Protein 1A5Z (pdb70)

Sequence (312 aa):
MKIGIVGLGRVGSSTAFALLMKGFAREMVLIDVDKKRAEGDALDLIHGTPFTRRANIYAGDYADLKGSDVVIVAAGVPQKPGETRLQLLGRNARVMKEIARNVSKYAPDSIVIVVTNPVDVLTYFFLKESGMDPRKVFGSGTVLDTARLRTLIAQHCGFSPRSVHVYVIGEHGDSEVPVWSGAMIGGIPLQNMCQVCQKCDSKILENFAEKTKRAAYEIIERKGATHYAIALAVADIVESIFFDEKRVLTLSVYLEDYLGVKDLCISVPVTLGKHGVERILELNLNEEELEAFRKSASILKNAINEITAEEN

CATH classification: 3.40.50.720 (+1 more: 3.90.110.10)

B-factor: mean 50.66, std 16.02, range [20.21, 98.69]

Secondary structure (DSSP, 8-state):
-EEEEE--SHHHHHHHHHHHHHT--SEEEEE-SSHHHHHHHHHHHHHHGGGS---EEEE--GGGGTT-SEEEE----PPPSS--HHHHHHHHHHHHHHHHHHHHHH-TT-EEEE-SSSHHHHHHHHHHHHT--TTTEEE-TTHHHHHHHHHHHHHHHT--GGGEE--EEB-SSTT-EE-GGG-EETTEEHHHHHTTSSS--HHHHHHHHHHHHHHHHHHHHHHS---HHHHHHHHHHHHHHHTT--EEEEEEEEESSBTTB-SEEEEEEEEEETTEEEEEPPP---HHHHHHHHHHHHHHHHHHHHHHTS--

Organism: Thermotoga maritima (strain ATCC 43589 / DSM 3109 / JCM 10099 / NBRC 100826 / MSB8) (NCBI:txid243274)

InterPro domains:
  IPR001236 Lactate/malate dehydrogenase, N-terminal [PF00056] (1-139)
  IPR001557 L-lactate/malate dehydrogenase [PIRSF000102] (1-313)
  IPR001557 L-lactate/malate dehydrogenase [PR00086] (2-26)
  IPR001557 L-lactate/malate dehydrogenase [PR00086] (27-51)
  IPR001557 L-lactate/malate dehydrogenase [PR00086] (113-133)
  IPR001557 L-lactate/malate dehydrogenase [PR00086] (137-155)
  IPR001557 L-lactate/malate dehydrogenase [PR00086] (167-180)
  IPR011304 L-lactate dehydrogenase [MF_00488] (1-308)
  IPR011304 L-lactate dehydrogenase [TIGR01771] (5-302)
  IPR015955 Lactate dehydrogenase/glycoside hydrolase, family 4, C-terminal [G3DSA:3.90.110.10] (142-307)
  IPR015955 Lactate dehydrogenase/glycoside hydrolase, family 4, C-terminal [SSF56327] (140-307)
  IPR018177 L-lactate dehydrogenase, active site [PS00064] (169-175)
  IPR022383 Lactate/malate dehydrogenase, C-terminal [PF02866] (142-310)
  IPR036291 NAD(P)-binding domain superfamily [SSF51735] (2-141)

Foldseek 3Di:
DEEEEAACDLASLLLVLLLQQVPLAQEYEYEYPPQVVSAVSQVVSVVVCVPTPHYHTGYDYLLVCAPHQEYEYQHADDADVVRDPLVRVLRRLVVLLVVQCSCLPRPVQYQYEYEYPQFFQSQLSNCVSNVHDLQRGFYQACQLLQLQLLVVVQVQQVHDSVQWDWDWWFGLAPLIRIQQVCIDGNSHRCPVSQVVGDSHDDVVSVVSNVCSRCVQVVVCVPPNGDHNSVSVSVSVLVVCLSVFPFDWGQIFTQDCAALRQHGTTITATFTQGVSGTDGGDRDDGDVVRSVSRNVRSVVSVVSSVSSVVVVD

Structure (mmCIF, N/CA/C/O backbone):
data_1A5Z
#
_entry.id   1A5Z
#
_cell.length_a   105.480
_cell.length_b   105.480
_cell.length_c   187.700
_cell.angle_alpha   90.00
_cell.angle_beta   90.00
_cell.angle_gamma   90.00
#
_symmetry.space_group_name_H-M   'I 41 2 2'
#
loop_
_entity.id
_entity.type
_entity.pdbx_description
1 polymer 'L-LACTATE DEHYDROGENASE'
2 non-polymer 1,6-di-O-phosphono-beta-D-fructofuranose
3 non-polymer 'CADMIUM ION'
4 non-polymer 'OXAMIC ACID'
5 non-polymer NICOTINAMIDE-ADENINE-DINUCLEOTIDE
6 water water
#
loop_
_atom_site.group_PDB
_atom_site.id
_atom_site.type_symbol
_atom_site.label_atom_id
_atom_site.label_alt_id
_atom_site.label_comp_id
_atom_site.label_asym_id
_atom_site.label_entity_id
_atom_site.label_seq_id
_atom_site.pdbx_PDB_ins_code
_atom_site.Cartn_x
_atom_site.Cartn_y
_atom_site.Cartn_z
_atom_site.occupancy
_atom_site.B_iso_or_equiv
_atom_site.auth_seq_id
_atom_site.auth_comp_id
_atom_site.auth_asym_id
_atom_site.auth_atom_id
_atom_site.pdbx_PDB_model_num
ATOM 1 N N . MET A 1 1 ? 111.918 36.419 46.656 1.00 42.79 22 MET A N 1
ATOM 2 C CA . MET A 1 1 ? 112.023 35.084 47.316 1.00 44.37 22 MET A CA 1
ATOM 3 C C . MET A 1 1 ? 111.036 34.091 46.760 1.00 40.90 22 MET A C 1
ATOM 4 O O . MET A 1 1 ? 110.180 34.436 45.960 1.00 39.08 22 MET A O 1
ATOM 9 N N . LYS A 1 2 ? 111.187 32.839 47.149 1.00 40.93 23 LYS A N 1
ATOM 10 C CA . LYS A 1 2 ? 110.288 31.792 46.695 1.00 40.14 23 LYS A CA 1
ATOM 11 C C . LYS A 1 2 ? 109.315 31.463 47.847 1.00 41.78 23 LYS A C 1
ATOM 12 O O . LYS A 1 2 ? 109.735 31.242 48.978 1.00 42.05 23 LYS A O 1
ATOM 18 N N . ILE A 1 3 ? 108.021 31.439 47.562 1.00 37.46 24 ILE A N 1
ATOM 19 C CA . ILE A 1 3 ? 107.024 31.192 48.574 1.00 35.81 24 ILE A CA 1
ATOM 20 C C . ILE A 1 3 ? 106.130 30.028 48.183 1.00 38.85 24 ILE A C 1
ATOM 21 O O . ILE A 1 3 ? 105.707 29.922 47.050 1.00 43.29 24 ILE A O 1
ATOM 26 N N . GLY A 1 4 ? 105.884 29.116 49.101 1.00 38.52 25 GLY A N 1
ATOM 27 C CA . GLY A 1 4 ? 104.952 28.042 48.813 1.00 34.79 25 GLY A CA 1
ATOM 28 C C . GLY A 1 4 ? 103.691 28.255 49.667 1.00 38.21 25 GLY A C 1
ATOM 29 O O . GLY A 1 4 ? 103.794 28.800 50.763 1.00 37.42 25 GLY A O 1
ATOM 30 N N . ILE A 1 5 ? 102.502 27.947 49.152 1.00 39.88 26 ILE A N 1
ATOM 31 C CA . ILE A 1 5 ? 101.254 28.067 49.924 1.00 39.31 26 ILE A CA 1
ATOM 32 C C . ILE A 1 5 ? 100.627 26.654 49.874 1.00 41.11 26 ILE A C 1
ATOM 33 O O . ILE A 1 5 ? 100.326 26.171 48.794 1.00 40.81 26 ILE A O 1
ATOM 38 N N . VAL A 1 6 ? 100.436 25.987 51.012 1.00 39.58 27 VAL A N 1
ATOM 39 C CA . VAL A 1 6 ? 99.816 24.647 51.059 1.00 36.89 27 VAL A CA 1
ATOM 40 C C . VAL A 1 6 ? 98.382 24.765 51.607 1.00 38.32 27 VAL A C 1
ATOM 41 O O . VAL A 1 6 ? 98.158 24.944 52.809 1.00 37.24 27 VAL A O 1
ATOM 45 N N . GLY A 1 7 ? 97.415 24.669 50.710 1.00 37.28 28 GLY A N 1
ATOM 46 C CA . GLY A 1 7 ? 96.031 24.808 51.088 1.00 35.22 28 GLY A CA 1
ATOM 47 C C . GLY A 1 7 ? 95.529 26.081 50.441 1.00 38.71 28 GLY A C 1
ATOM 48 O O . GLY A 1 7 ? 95.763 27.179 50.943 1.00 38.57 28 GLY A O 1
ATOM 49 N N . LEU A 1 8 ? 94.949 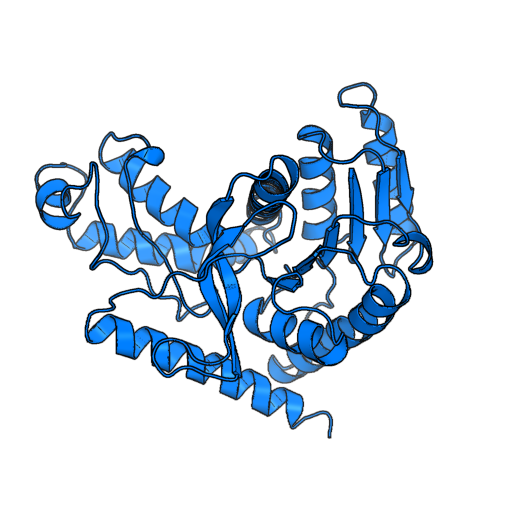25.958 49.251 1.00 39.69 29 LEU A N 1
ATOM 50 C CA . LEU A 1 8 ? 94.414 27.122 48.537 1.00 41.73 29 LEU A CA 1
ATOM 51 C C . LEU A 1 8 ? 92.932 27.358 48.706 1.00 43.83 29 LEU A C 1
ATOM 52 O O . LEU A 1 8 ? 92.224 27.621 47.735 1.00 46.94 29 LEU A O 1
ATOM 57 N N . GLY A 1 9 ? 92.435 27.263 49.924 1.00 41.88 30 GLY A N 1
ATOM 58 C CA . GLY A 1 9 ? 91.037 27.567 50.094 1.00 35.00 30 GLY A CA 1
ATOM 59 C C . GLY A 1 9 ? 90.870 29.083 50.115 1.00 36.89 30 GLY A C 1
ATOM 60 O O . GLY A 1 9 ? 91.758 29.810 49.670 1.00 34.41 30 GLY A O 1
ATOM 61 N N . ARG A 1 10 ? 89.785 29.567 50.721 1.00 32.62 31 ARG A N 1
ATOM 62 C CA . ARG A 1 10 ? 89.512 31.000 50.770 1.00 30.88 31 ARG A CA 1
ATOM 63 C C . ARG A 1 10 ? 90.657 31.827 51.336 1.00 32.32 31 ARG A C 1
ATOM 64 O O . ARG A 1 10 ? 90.944 32.939 50.871 1.00 32.39 31 ARG A O 1
ATOM 72 N N . VAL A 1 11 ? 91.355 31.264 52.308 1.00 32.34 32 VAL A N 1
ATOM 73 C CA . VAL A 1 11 ? 92.447 31.958 52.929 1.00 29.66 32 VAL A CA 1
ATOM 74 C C . VAL A 1 11 ? 93.711 31.835 52.130 1.00 32.55 32 VAL A C 1
ATOM 75 O O . VAL A 1 11 ? 94.450 32.821 51.980 1.00 37.81 32 VAL A O 1
ATOM 79 N N . GLY A 1 12 ? 94.013 30.621 51.673 1.00 32.05 33 GLY A N 1
ATOM 80 C CA . GLY A 1 12 ? 95.230 30.414 50.908 1.00 28.04 33 GLY A CA 1
ATOM 81 C C . GLY A 1 12 ? 95.218 31.243 49.652 1.00 28.23 33 GLY A C 1
ATOM 82 O O . GLY A 1 12 ? 96.189 31.936 49.349 1.00 35.97 33 GLY A O 1
ATOM 83 N N . SER A 1 13 ? 94.095 31.247 48.951 1.00 28.95 34 SER A N 1
ATOM 84 C CA . SER A 1 13 ? 94.024 32.029 47.734 1.00 31.84 34 SER A CA 1
ATOM 85 C C . SER A 1 13 ? 94.038 33.514 47.979 1.00 32.17 34 SER A C 1
ATOM 86 O O . SER A 1 13 ? 94.664 34.252 47.242 1.00 41.89 34 SER A O 1
ATOM 89 N N . SER A 1 14 ? 93.393 33.972 49.037 1.00 35.89 35 SER A N 1
ATOM 90 C CA . SER A 1 14 ? 93.413 35.400 49.354 1.00 28.93 35 SER A CA 1
ATOM 91 C C . SER A 1 14 ? 94.845 35.773 49.733 1.00 24.97 35 SER A C 1
ATOM 92 O O . SER A 1 14 ? 95.375 36.808 49.310 1.00 28.40 35 SER A O 1
ATOM 95 N N . THR A 1 15 ? 95.514 34.912 50.474 1.00 25.68 36 THR A N 1
ATOM 96 C CA . THR A 1 15 ? 96.881 35.213 50.856 1.00 27.57 36 THR A CA 1
ATOM 97 C C . THR A 1 15 ? 97.760 35.299 49.594 1.00 32.64 36 THR A C 1
ATOM 98 O O . THR A 1 15 ? 98.641 36.153 49.473 1.00 35.61 36 THR A O 1
ATOM 102 N N . ALA A 1 16 ? 97.506 34.428 48.632 1.00 36.06 37 ALA A N 1
ATOM 103 C CA . ALA A 1 16 ? 98.321 34.439 47.416 1.00 34.35 37 ALA A CA 1
ATOM 104 C C . ALA A 1 16 ? 98.156 35.722 46.596 1.00 31.03 37 ALA A C 1
ATOM 105 O O . ALA A 1 16 ? 99.137 36.352 46.174 1.00 29.17 37 ALA A O 1
ATOM 107 N N . PHE A 1 17 ? 96.911 36.166 46.481 1.00 29.94 38 PHE A N 1
ATOM 108 C CA . PHE A 1 17 ? 96.574 37.379 45.751 1.00 31.09 38 PHE A CA 1
ATOM 109 C C . PHE A 1 17 ? 97.256 38.585 46.410 1.00 36.93 38 PHE A C 1
ATOM 110 O O . PHE A 1 17 ? 97.880 39.422 45.735 1.00 33.37 38 PHE A O 1
ATOM 118 N N . ALA A 1 18 ? 97.163 38.646 47.744 1.00 36.60 39 ALA A N 1
ATOM 119 C CA . ALA A 1 18 ? 97.763 39.729 48.512 1.00 30.88 39 ALA A CA 1
ATOM 120 C C . ALA A 1 18 ? 99.288 39.733 48.379 1.00 29.84 39 ALA A C 1
ATOM 121 O O . ALA A 1 18 ? 99.902 40.779 48.167 1.00 28.92 39 ALA A O 1
ATOM 123 N N . LEU A 1 19 ? 99.909 38.567 48.527 1.00 31.59 40 LEU A N 1
ATOM 124 C CA . LEU A 1 19 ? 101.358 38.444 48.400 1.00 36.03 40 LEU A CA 1
ATOM 125 C C . LEU A 1 19 ? 101.747 38.900 46.973 1.00 39.18 40 LEU A C 1
ATOM 126 O O . LEU A 1 19 ? 102.748 39.620 46.779 1.00 41.66 40 LEU A O 1
ATOM 131 N N . LEU A 1 20 ? 100.968 38.482 45.975 1.00 35.91 41 LEU A N 1
ATOM 132 C CA . LEU A 1 20 ? 101.225 38.908 44.589 1.00 37.95 41 LEU A CA 1
ATOM 133 C C . LEU A 1 20 ? 101.279 40.445 44.442 1.00 37.30 41 LEU A C 1
ATOM 134 O O . LEU A 1 20 ? 102.232 40.987 43.872 1.00 37.49 41 LEU A O 1
ATOM 139 N N . MET A 1 21 ? 100.256 41.151 44.931 1.00 37.31 42 MET A N 1
ATOM 140 C CA . MET A 1 21 ? 100.242 42.627 44.853 1.00 34.11 42 MET A CA 1
ATOM 141 C C . MET A 1 21 ? 101.362 43.300 45.660 1.00 35.74 42 MET A C 1
ATOM 142 O O . MET A 1 21 ? 101.783 44.416 45.338 1.00 35.79 42 MET A O 1
ATOM 147 N N . LYS A 1 22 ? 101.841 42.643 46.716 1.00 38.89 43 LYS A N 1
ATOM 148 C CA . LYS A 1 22 ? 102.905 43.239 47.516 1.00 39.81 43 LYS A CA 1
ATOM 149 C C . LYS A 1 22 ? 104.176 43.136 46.711 1.00 37.57 43 LYS A C 1
ATOM 150 O O . LYS A 1 22 ? 105.056 43.982 46.850 1.00 38.73 43 LYS A O 1
ATOM 156 N N . GLY A 1 23 ? 104.272 42.064 45.916 1.00 38.95 44 GLY A N 1
ATOM 157 C CA . GLY A 1 23 ? 105.424 41.820 45.073 1.00 34.82 44 GLY A CA 1
ATOM 158 C C . GLY A 1 23 ? 106.594 41.158 45.780 1.00 42.72 44 GLY A C 1
ATOM 159 O O . GLY A 1 23 ? 107.750 41.421 45.416 1.00 47.35 44 GLY A O 1
ATOM 160 N N . PHE A 1 24 ? 106.320 40.284 46.749 1.00 41.10 45 PHE A N 1
ATOM 161 C CA . PHE A 1 24 ? 107.377 39.618 47.524 1.00 44.05 45 PHE A CA 1
ATOM 162 C C . PHE A 1 24 ? 107.912 38.327 46.905 1.00 47.30 45 PHE A C 1
ATOM 163 O O . PHE A 1 24 ? 109.033 37.896 47.211 1.00 52.35 45 PHE A O 1
ATOM 171 N N . ALA A 1 25 ? 107.088 37.682 46.086 1.00 44.45 46 ALA A N 1
ATOM 172 C CA . ALA A 1 25 ? 107.457 36.439 45.439 1.00 45.28 46 ALA A CA 1
ATOM 173 C C . ALA A 1 25 ? 107.999 36.564 44.010 1.00 46.97 46 ALA A C 1
ATOM 174 O O . ALA A 1 25 ? 107.429 37.252 43.169 1.00 49.92 46 ALA A O 1
ATOM 176 N N . ARG A 1 26 ? 109.136 35.921 43.780 1.00 48.15 47 ARG A N 1
ATOM 177 C CA . ARG A 1 26 ? 109.772 35.837 42.481 1.00 46.82 47 ARG A CA 1
ATOM 178 C C . ARG A 1 26 ? 109.162 34.567 41.888 1.00 48.85 47 ARG A C 1
ATOM 179 O O . ARG A 1 26 ? 108.869 34.521 40.700 1.00 54.07 47 ARG A O 1
ATOM 187 N N . GLU A 1 27 ? 108.930 33.566 42.744 1.00 45.95 48 GLU A N 1
ATOM 188 C CA . GLU A 1 27 ? 108.348 32.266 42.378 1.00 42.15 48 GLU A CA 1
ATOM 189 C C . GLU A 1 27 ? 107.338 31.903 43.468 1.00 42.35 48 GLU A C 1
ATOM 190 O O . GLU A 1 27 ? 107.672 32.001 44.652 1.00 45.47 48 GLU A O 1
ATOM 196 N N . MET A 1 28 ? 106.131 31.485 43.074 1.00 41.29 49 MET A N 1
ATOM 197 C CA . MET A 1 28 ? 105.048 31.121 43.994 1.00 38.72 49 MET A CA 1
ATOM 198 C C . MET A 1 28 ? 104.410 29.753 43.665 1.00 39.09 49 MET A C 1
ATOM 199 O O . MET A 1 28 ? 103.762 29.613 42.634 1.00 41.12 49 MET A O 1
ATOM 204 N N . VAL A 1 29 ? 104.588 28.763 44.547 1.00 40.23 50 VAL A N 1
ATOM 205 C CA . VAL A 1 29 ? 104.045 27.400 44.356 1.00 40.62 50 VAL A CA 1
ATOM 206 C C . VAL A 1 29 ? 102.749 27.227 45.151 1.00 42.71 50 VAL A C 1
ATOM 207 O O . VAL A 1 29 ? 102.756 27.371 46.374 1.00 45.61 50 VAL A O 1
ATOM 211 N N . LEU A 1 30 ? 101.667 26.855 44.474 1.00 41.22 51 LEU A N 1
ATOM 212 C CA . LEU A 1 30 ? 100.359 26.666 45.099 1.00 39.72 51 LEU A CA 1
ATOM 213 C C . LEU A 1 30 ? 100.122 25.175 45.207 1.00 36.82 51 LEU A C 1
ATOM 214 O O . LEU A 1 30 ? 100.166 24.491 44.200 1.00 42.98 51 LEU A O 1
ATOM 219 N N . ILE A 1 31 ? 99.881 24.666 46.416 1.00 39.62 52 ILE A N 1
ATOM 220 C CA . ILE A 1 31 ? 99.670 23.237 46.643 1.00 32.41 52 ILE A CA 1
ATOM 221 C C . ILE A 1 31 ? 98.375 22.990 47.378 1.00 38.11 52 ILE A C 1
ATOM 222 O O . ILE A 1 31 ? 98.148 23.529 48.455 1.00 40.78 52 ILE A O 1
ATOM 227 N N . ASP A 1 32 ? 97.485 22.237 46.750 1.00 38.19 53 ASP A N 1
ATOM 228 C CA . ASP A 1 32 ? 96.227 21.913 47.353 1.00 40.27 53 ASP A CA 1
ATOM 229 C C . ASP A 1 32 ? 95.952 20.504 46.876 1.00 46.54 53 ASP A C 1
ATOM 230 O O . ASP A 1 32 ? 96.448 20.081 45.835 1.00 45.08 53 ASP A O 1
ATOM 235 N N . VAL A 1 33 ? 95.198 19.760 47.678 1.00 51.54 54 VAL A N 1
ATOM 236 C CA . VAL A 1 33 ? 94.822 18.385 47.379 1.00 47.40 54 VAL A CA 1
ATOM 237 C C . VAL A 1 33 ? 93.908 18.322 46.147 1.00 45.81 54 VAL A C 1
ATOM 238 O O . VAL A 1 33 ? 93.862 17.326 45.433 1.00 46.04 54 VAL A O 1
ATOM 242 N N . ASP A 1 34 ? 93.183 19.409 45.926 1.00 46.08 55 ASP A N 1
ATOM 243 C CA . ASP A 1 34 ? 92.306 19.581 44.795 1.00 42.06 55 ASP A CA 1
ATOM 244 C C . ASP A 1 34 ? 93.186 20.328 43.803 1.00 44.93 55 ASP A C 1
ATOM 245 O O . ASP A 1 34 ? 93.140 21.563 43.725 1.00 46.99 55 ASP A O 1
ATOM 250 N N . LYS A 1 35 ? 94.003 19.572 43.070 1.00 43.69 56 LYS A N 1
ATOM 251 C CA . LYS A 1 35 ? 94.929 20.130 42.101 1.00 42.30 56 LYS A CA 1
ATOM 252 C C . LYS A 1 35 ? 94.272 20.986 41.029 1.00 44.17 56 LYS A C 1
ATOM 253 O O . LYS A 1 35 ? 94.833 21.990 40.618 1.00 46.00 56 LYS A O 1
ATOM 259 N N . LYS A 1 36 ? 93.086 20.592 40.570 1.00 49.20 57 LYS A N 1
ATOM 260 C CA . LYS A 1 36 ? 92.336 21.337 39.536 1.00 51.97 57 LYS A CA 1
ATOM 261 C C . LYS A 1 36 ? 92.038 22.776 39.990 1.00 53.17 57 LYS A C 1
ATOM 262 O O . LYS A 1 36 ? 92.236 23.707 39.229 1.00 54.71 57 LYS A O 1
ATOM 268 N N . ARG A 1 37 ? 91.612 22.945 41.244 1.00 53.94 58 ARG A N 1
ATOM 269 C CA . ARG A 1 37 ? 91.298 24.245 41.831 1.00 50.29 58 ARG A CA 1
ATOM 270 C C . ARG A 1 37 ? 92.587 25.050 41.946 1.00 47.02 58 ARG A C 1
ATOM 271 O O . ARG A 1 37 ? 92.615 26.211 41.531 1.00 50.50 58 ARG A O 1
ATOM 279 N N . ALA A 1 38 ? 93.653 24.452 42.485 1.00 39.53 59 ALA A N 1
ATOM 280 C CA . ALA A 1 38 ? 94.941 25.164 42.595 1.00 43.11 59 ALA A CA 1
ATOM 281 C C . ALA A 1 38 ? 95.509 25.677 41.215 1.00 47.88 59 ALA A C 1
ATOM 282 O O . ALA A 1 38 ? 96.078 26.793 41.092 1.00 47.05 59 ALA A O 1
ATOM 284 N N . GLU A 1 39 ? 95.352 24.856 40.181 1.00 48.19 60 GLU A N 1
ATOM 285 C CA . GLU A 1 39 ? 95.792 25.214 38.833 1.00 48.27 60 GLU A CA 1
ATOM 286 C C . GLU A 1 39 ? 94.976 26.411 38.234 1.00 42.66 60 GLU A C 1
ATOM 287 O O . GLU A 1 39 ? 95.544 27.348 37.660 1.00 40.86 60 GLU A O 1
ATOM 293 N N . GLY A 1 40 ? 93.652 26.396 38.375 1.00 39.87 61 GLY A N 1
ATOM 294 C CA . GLY A 1 40 ? 92.849 27.504 37.864 1.00 36.33 61 GLY A CA 1
ATOM 295 C C . GLY A 1 40 ? 93.197 28.782 38.600 1.00 38.08 61 GLY A C 1
ATOM 296 O O . GLY A 1 40 ? 93.196 29.844 37.991 1.00 36.87 61 GLY A O 1
ATOM 297 N N . ASP A 1 41 ? 93.492 28.664 39.906 1.00 37.41 62 ASP A N 1
ATOM 298 C CA . ASP A 1 41 ? 93.892 29.783 40.747 1.00 36.94 62 ASP A CA 1
ATOM 299 C C . ASP A 1 41 ? 95.215 30.313 40.221 1.00 31.86 62 ASP A C 1
ATOM 300 O O . ASP A 1 41 ? 95.384 31.521 40.069 1.00 32.99 62 ASP A O 1
ATOM 305 N N . ALA A 1 42 ? 96.161 29.416 39.959 1.00 28.84 63 ALA A N 1
ATOM 306 C CA . ALA A 1 42 ? 97.431 29.851 39.442 1.00 29.87 63 ALA A CA 1
ATOM 307 C C . ALA A 1 42 ? 97.267 30.588 38.079 1.00 31.96 63 ALA A C 1
ATOM 308 O O . ALA A 1 42 ? 97.781 31.684 37.890 1.00 37.06 63 ALA A O 1
ATOM 310 N N . LEU A 1 43 ? 96.445 30.075 37.177 1.00 32.97 64 LEU A N 1
ATOM 311 C CA . LEU A 1 43 ? 96.260 30.731 35.876 1.00 32.37 64 LEU A CA 1
ATOM 312 C C . LEU A 1 43 ? 95.613 32.105 35.975 1.00 35.21 64 LEU A C 1
ATOM 313 O O . LEU A 1 43 ? 95.881 33.008 35.161 1.00 37.53 64 LEU A O 1
ATOM 318 N N . ASP A 1 44 ? 94.731 32.249 36.959 1.00 32.95 65 ASP A N 1
ATOM 319 C CA . ASP A 1 44 ? 94.017 33.496 37.179 1.00 32.46 65 ASP A CA 1
ATOM 320 C C . ASP A 1 44 ? 94.980 34.576 37.661 1.00 33.93 65 ASP A C 1
ATOM 321 O O . ASP A 1 44 ? 94.928 35.723 37.223 1.00 31.63 65 ASP A O 1
ATOM 326 N N . LEU A 1 45 ? 95.834 34.223 38.608 1.00 36.00 66 LEU A N 1
ATOM 327 C CA . LEU A 1 45 ? 96.803 35.177 39.120 1.00 37.49 66 LEU A CA 1
ATOM 328 C C . LEU A 1 45 ? 97.805 35.515 38.012 1.00 39.04 66 LEU A C 1
ATOM 329 O O . LEU A 1 45 ? 98.250 36.664 37.895 1.00 39.25 66 LEU A O 1
ATOM 334 N N . ILE A 1 46 ? 98.182 34.506 37.213 1.00 40.93 67 ILE A N 1
ATOM 335 C CA . ILE A 1 46 ? 99.145 34.697 36.099 1.00 35.94 67 ILE A CA 1
ATOM 336 C C . ILE A 1 46 ? 98.563 35.663 35.076 1.00 32.97 67 ILE A C 1
ATOM 337 O O . ILE A 1 46 ? 99.273 36.523 34.542 1.00 32.31 67 ILE A O 1
ATOM 342 N N . HIS A 1 47 ? 97.260 35.538 34.845 1.00 32.18 68 HIS A N 1
ATOM 343 C CA . HIS A 1 47 ? 96.580 36.386 33.892 1.00 32.25 68 HIS A CA 1
ATOM 344 C C . HIS A 1 47 ? 96.499 37.842 34.384 1.00 36.59 68 HIS A C 1
ATOM 345 O O . HIS A 1 47 ? 96.242 38.742 33.601 1.00 37.35 68 HIS A O 1
ATOM 352 N N . GLY A 1 48 ? 96.778 38.078 35.672 1.00 37.69 69 GLY A N 1
ATOM 353 C CA . GLY A 1 48 ? 96.728 39.422 36.224 1.00 24.57 69 GLY A CA 1
ATOM 354 C C . GLY A 1 48 ? 98.096 40.008 36.440 1.00 27.32 69 GLY A C 1
ATOM 355 O O . GLY A 1 48 ? 98.219 41.174 36.742 1.00 29.33 69 GLY A O 1
ATOM 356 N N . THR A 1 49 ? 99.146 39.214 36.276 1.00 31.49 70 THR A N 1
ATOM 357 C CA . THR A 1 49 ? 100.505 39.709 36.427 1.00 32.15 70 THR A CA 1
ATOM 358 C C . THR A 1 49 ? 100.877 40.855 35.495 1.00 34.28 70 THR A C 1
ATOM 359 O O . THR A 1 49 ? 101.983 41.383 35.614 1.00 36.09 70 THR A O 1
ATOM 363 N N . PRO A 1 50 ? 100.091 41.101 34.412 1.00 37.06 71 PRO A N 1
ATOM 364 C CA . PRO A 1 50 ? 100.574 42.246 33.638 1.00 36.82 71 PRO A CA 1
ATOM 365 C C . PRO A 1 50 ? 100.494 43.519 34.490 1.00 40.71 71 PRO A C 1
ATOM 366 O O . PRO A 1 50 ? 101.147 44.513 34.166 1.00 43.80 71 PRO A O 1
ATOM 370 N N . PHE A 1 51 ? 99.723 43.488 35.583 1.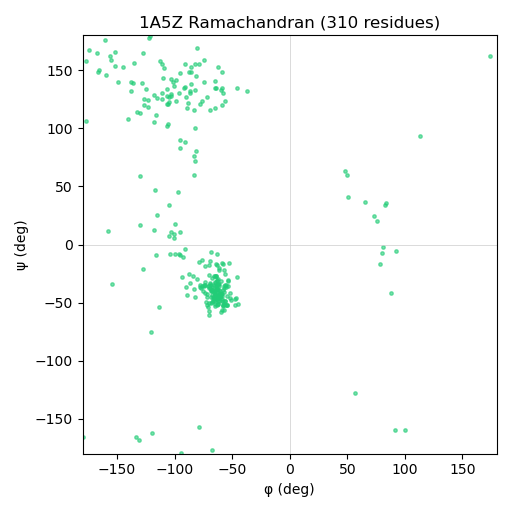00 40.30 72 PHE A N 1
ATOM 371 C CA . PHE A 1 51 ? 99.537 44.666 36.452 1.00 40.39 72 PHE A CA 1
ATOM 372 C C . PHE A 1 51 ? 100.293 44.631 37.794 1.00 41.35 72 PHE A C 1
ATOM 373 O O . PHE A 1 51 ? 100.190 45.551 38.608 1.00 46.32 72 PHE A O 1
ATOM 381 N N . THR A 1 52 ? 101.133 43.625 37.957 1.00 39.33 73 THR A N 1
ATOM 382 C CA . THR A 1 52 ? 101.881 43.425 39.181 1.00 40.83 73 THR A CA 1
ATOM 383 C C . THR A 1 52 ? 103.342 43.132 38.797 1.00 43.38 73 THR A C 1
ATOM 384 O O . THR A 1 52 ? 103.733 43.354 37.660 1.00 42.44 73 THR A O 1
ATOM 388 N N . ARG A 1 53 ? 104.146 42.628 39.722 1.00 46.98 74 ARG A N 1
ATOM 389 C CA . ARG A 1 53 ? 105.545 42.303 39.409 1.00 55.69 74 ARG A CA 1
ATOM 390 C C . ARG A 1 53 ? 105.623 40.909 38.818 1.00 57.29 74 ARG A C 1
ATOM 391 O O . ARG A 1 53 ? 104.798 40.046 39.136 1.00 59.37 74 ARG A O 1
ATOM 399 N N . ARG A 1 54 ? 106.643 40.684 37.994 1.00 60.62 75 ARG A N 1
ATOM 400 C CA . ARG A 1 54 ? 106.843 39.391 37.373 1.00 60.26 75 ARG A CA 1
ATOM 401 C C . ARG A 1 54 ? 107.000 38.390 38.511 1.00 57.99 75 ARG A C 1
ATOM 402 O O . ARG A 1 54 ? 107.707 38.654 39.495 1.00 54.67 75 ARG A O 1
ATOM 410 N N . ALA A 1 55 ? 106.306 37.269 38.379 1.00 50.79 76 ALA A N 1
ATOM 411 C CA . ALA A 1 55 ? 106.332 36.218 39.367 1.00 46.87 76 ALA A CA 1
ATOM 412 C C . ALA A 1 55 ? 106.124 34.875 38.664 1.00 50.87 76 ALA A C 1
ATOM 413 O O . ALA A 1 55 ? 105.280 34.780 37.756 1.00 50.25 76 ALA A O 1
ATOM 415 N N . ASN A 1 56 ? 106.856 33.835 39.080 1.00 48.54 77 ASN A N 1
ATOM 416 C CA . ASN A 1 56 ? 106.689 32.503 38.504 1.00 46.24 77 ASN A CA 1
ATOM 417 C C . ASN A 1 56 ? 105.724 31.716 39.405 1.00 43.35 77 ASN A C 1
ATOM 418 O O . ASN A 1 56 ? 106.153 31.051 40.340 1.00 47.43 77 ASN A O 1
ATOM 423 N N . ILE A 1 57 ? 104.426 31.820 39.106 1.00 40.67 78 ILE A N 1
ATOM 424 C CA . ILE A 1 57 ? 103.337 31.177 39.836 1.00 39.15 78 ILE A CA 1
ATOM 425 C C . ILE A 1 57 ? 102.881 29.937 39.107 1.00 43.55 78 ILE A C 1
ATOM 426 O O . ILE A 1 57 ? 102.633 29.960 37.895 1.00 43.71 78 ILE A O 1
ATOM 431 N N . TYR A 1 58 ? 102.669 28.881 39.872 1.00 45.69 79 TYR A N 1
ATOM 432 C CA . TYR A 1 58 ? 102.210 27.633 39.311 1.00 45.11 79 TYR A CA 1
ATOM 433 C C . TYR A 1 58 ? 101.709 26.672 40.387 1.00 46.92 79 TYR A C 1
ATOM 434 O O . TYR A 1 58 ? 102.164 26.724 41.535 1.00 49.63 79 TYR A O 1
ATOM 443 N N . ALA A 1 59 ? 100.755 25.824 40.027 1.00 41.58 80 ALA A N 1
ATOM 444 C CA . ALA A 1 59 ? 100.245 24.825 40.944 1.00 42.96 80 ALA A CA 1
ATOM 445 C C . ALA A 1 59 ? 101.188 23.597 40.931 1.00 47.17 80 ALA A C 1
ATOM 446 O O . ALA A 1 59 ? 101.328 22.928 39.899 1.00 55.23 80 ALA A O 1
ATOM 448 N N . GLY A 1 60 ? 101.844 23.292 42.052 1.00 47.85 83 GLY A N 1
ATOM 449 C CA . GLY A 1 60 ? 102.749 22.146 42.070 1.00 46.08 83 GLY A CA 1
ATOM 450 C C . GLY A 1 60 ? 102.406 21.051 43.061 1.00 47.53 83 GLY A C 1
ATOM 451 O O . GLY A 1 60 ? 101.242 20.926 43.470 1.00 48.68 83 GLY A O 1
ATOM 452 N N . ASP A 1 61 ? 103.384 20.194 43.363 1.00 46.37 84 ASP A N 1
ATOM 453 C CA . ASP A 1 61 ? 103.232 19.123 44.363 1.00 51.10 84 ASP A CA 1
ATOM 454 C C . ASP A 1 61 ? 104.345 19.347 45.423 1.00 54.06 84 ASP A C 1
ATOM 455 O O . ASP A 1 61 ? 105.174 20.261 45.253 1.00 55.27 84 ASP A O 1
ATOM 460 N N . TYR A 1 62 ? 104.417 18.537 46.480 1.00 49.90 85 TYR A N 1
ATOM 461 C CA . TYR A 1 62 ? 105.435 18.789 47.517 1.00 50.29 85 TYR A CA 1
ATOM 462 C C . TYR A 1 62 ? 106.902 18.914 47.113 1.00 50.70 85 TYR A C 1
ATOM 463 O O . TYR A 1 62 ? 107.678 19.637 47.760 1.00 48.55 85 TYR A O 1
ATOM 472 N N . ALA A 1 63 ? 107.293 18.195 46.068 1.00 47.81 86 ALA A N 1
ATOM 473 C CA . ALA A 1 63 ? 108.668 18.257 45.632 1.00 47.46 86 ALA A CA 1
ATOM 474 C C . ALA A 1 63 ? 109.060 19.653 45.200 1.00 51.80 86 ALA A C 1
ATOM 475 O O . ALA A 1 63 ? 110.236 19.969 45.221 1.00 59.32 86 ALA A O 1
ATOM 477 N N . ASP A 1 64 ? 108.098 20.504 44.840 1.00 55.50 87 ASP A N 1
ATOM 478 C CA . ASP A 1 64 ? 108.409 21.867 44.375 1.00 54.73 87 ASP A CA 1
ATOM 479 C C . ASP A 1 64 ? 108.785 22.859 45.436 1.00 54.86 87 ASP A C 1
ATOM 480 O O . ASP A 1 64 ? 109.221 23.959 45.103 1.00 54.01 87 ASP A O 1
ATOM 485 N N . LEU A 1 65 ? 108.548 22.520 46.700 1.00 56.36 88 LEU A N 1
ATOM 486 C CA . LEU A 1 65 ? 108.874 23.435 47.786 1.00 51.43 88 LEU A CA 1
ATOM 487 C C . LEU A 1 65 ? 110.390 23.594 47.924 1.00 48.54 88 LEU A C 1
ATOM 488 O O . LEU A 1 65 ? 110.873 24.418 48.681 1.00 54.10 88 LEU A O 1
ATOM 493 N N . LYS A 1 66 ? 111.146 22.820 47.170 1.00 48.44 89 LYS A N 1
ATOM 494 C CA . LYS A 1 66 ? 112.579 22.884 47.249 1.00 50.84 89 LYS A CA 1
ATOM 495 C C . LYS A 1 66 ? 113.027 24.280 46.991 1.00 50.79 89 LYS A C 1
ATOM 496 O O . LYS A 1 66 ? 112.711 24.830 45.948 1.00 55.43 89 LYS A O 1
ATOM 502 N N . GLY A 1 67 ? 113.771 24.860 47.922 1.00 48.03 90 GLY A N 1
ATOM 503 C CA . GLY A 1 67 ? 114.262 26.223 47.728 1.00 49.87 90 GLY A CA 1
ATOM 504 C C . GLY A 1 67 ? 113.407 27.367 48.272 1.00 49.26 90 GLY A C 1
ATOM 505 O O . GLY A 1 67 ? 113.792 28.554 48.203 1.00 46.27 90 GLY A O 1
ATOM 506 N N . SER A 1 68 ? 112.231 26.997 48.778 1.00 50.74 91 SER A N 1
ATOM 507 C CA . SER A 1 68 ? 111.267 27.915 49.362 1.00 50.08 91 SER A CA 1
ATOM 508 C C . SER A 1 68 ? 111.867 28.672 50.514 1.00 49.34 91 SER A C 1
ATOM 509 O O . SER A 1 68 ? 112.467 28.073 51.402 1.00 50.21 91 SER A O 1
ATOM 512 N N . ASP A 1 69 ? 111.716 29.987 50.500 1.00 47.65 92 ASP A N 1
ATOM 513 C CA . ASP A 1 69 ? 112.191 30.796 51.600 1.00 44.65 92 ASP A CA 1
ATOM 514 C C . ASP A 1 69 ? 111.095 30.758 52.697 1.00 45.46 92 ASP A C 1
ATOM 515 O O . ASP A 1 69 ? 111.414 30.598 53.866 1.00 43.81 92 ASP A O 1
ATOM 520 N N . VAL A 1 70 ? 109.817 30.774 52.294 1.00 43.14 93 VAL A N 1
ATOM 521 C CA . VAL A 1 70 ? 108.661 30.762 53.208 1.00 36.57 93 VAL A CA 1
ATOM 522 C C . VAL A 1 70 ? 107.591 29.818 52.665 1.00 34.16 93 VAL A C 1
ATOM 523 O O . VAL A 1 70 ? 107.363 29.770 51.460 1.00 39.15 93 VAL A O 1
ATOM 527 N N . VAL A 1 71 ? 106.952 29.065 53.550 1.00 37.48 94 VAL A N 1
ATOM 528 C CA . VAL A 1 71 ? 105.845 28.136 53.211 1.00 35.92 94 VAL A CA 1
ATOM 529 C C . VAL A 1 71 ? 104.678 28.510 54.125 1.00 36.61 94 VAL A C 1
ATOM 530 O O . VAL A 1 71 ? 104.829 28.608 55.334 1.00 42.31 94 VAL A O 1
ATOM 534 N N . ILE A 1 72 ? 103.528 28.780 53.549 1.00 37.29 95 ILE A N 1
ATOM 535 C CA . ILE A 1 72 ? 102.380 29.187 54.326 1.00 36.75 95 ILE A CA 1
ATOM 536 C C . ILE A 1 72 ? 101.369 28.038 54.381 1.00 39.76 95 ILE A C 1
ATOM 537 O O . ILE A 1 72 ? 101.045 27.488 53.354 1.00 41.05 95 ILE A O 1
ATOM 542 N N . VAL A 1 73 ? 100.908 27.626 55.566 1.00 38.79 96 VAL A N 1
ATOM 543 C CA . VAL A 1 73 ? 99.933 26.521 55.651 1.00 37.13 96 VAL A CA 1
ATOM 544 C C . VAL A 1 73 ? 98.522 27.017 55.993 1.00 39.00 96 VAL A C 1
ATOM 545 O O . VAL A 1 73 ? 98.246 27.372 57.131 1.00 40.44 96 VAL A O 1
ATOM 549 N N . ALA A 1 74 ? 97.661 27.090 54.979 1.00 34.05 97 ALA A N 1
ATOM 550 C CA . ALA A 1 74 ? 96.289 27.530 55.121 1.00 30.84 97 ALA A CA 1
ATOM 551 C C . ALA A 1 74 ? 95.376 26.317 54.770 1.00 37.92 97 ALA A C 1
ATOM 552 O O . ALA A 1 74 ? 94.194 26.468 54.382 1.00 40.68 97 ALA A O 1
ATOM 554 N N . ALA A 1 75 ? 95.925 25.110 54.945 1.00 39.00 98 ALA A N 1
ATOM 555 C CA . ALA A 1 75 ? 95.236 23.851 54.626 1.00 41.96 98 ALA A CA 1
ATOM 556 C C . ALA A 1 75 ? 94.445 23.252 55.782 1.00 43.33 98 ALA A C 1
ATOM 557 O O . ALA A 1 75 ? 94.933 23.193 56.897 1.00 47.69 98 ALA A O 1
ATOM 559 N N . GLY A 1 76 ? 93.225 22.802 55.511 1.00 44.60 99 GLY A N 1
ATOM 560 C CA . GLY A 1 76 ? 92.408 22.181 56.543 1.00 41.94 99 GLY A CA 1
ATOM 561 C C . GLY A 1 76 ? 91.113 21.616 55.999 1.00 45.88 99 GLY A C 1
ATOM 562 O O . GLY A 1 76 ? 90.716 21.912 54.881 1.00 47.91 99 GLY A O 1
ATOM 563 N N . VAL A 1 77 ? 90.423 20.810 56.793 1.00 56.40 100 VAL A N 1
ATOM 564 C CA . VAL A 1 77 ? 89.146 20.201 56.383 1.00 56.77 100 VAL A CA 1
ATOM 565 C C . VAL A 1 77 ? 87.960 20.813 57.134 1.00 60.50 100 VAL A C 1
ATOM 566 O O . VAL A 1 77 ? 88.108 21.305 58.265 1.00 60.45 100 VAL A O 1
ATOM 570 N N . PRO A 1 78 ? 86.774 20.809 56.513 1.00 64.93 101 PRO A N 1
ATOM 571 C CA . PRO A 1 78 ? 85.583 21.374 57.155 1.00 72.66 101 PRO A CA 1
ATOM 572 C C . PRO A 1 78 ? 84.812 20.367 58.052 1.00 77.88 101 PRO A C 1
ATOM 573 O O . PRO A 1 78 ? 84.820 19.152 57.794 1.00 79.92 101 PRO A O 1
ATOM 577 N N . GLN A 1 79 ? 84.186 20.880 59.117 1.00 81.22 102 GLN A N 1
ATOM 578 C CA . GLN A 1 79 ? 83.424 20.063 60.063 1.00 84.90 102 GLN A CA 1
ATOM 579 C C . GLN A 1 79 ? 82.297 19.313 59.360 1.00 86.14 102 GLN A C 1
ATOM 580 O O . GLN A 1 79 ? 81.455 19.922 58.698 1.00 88.29 102 GLN A O 1
ATOM 588 N N . LYS A 1 80 ? 82.341 17.985 59.429 1.00 87.23 103 LYS A N 1
ATOM 589 C CA . LYS A 1 80 ? 81.302 17.149 58.831 1.00 89.22 103 LYS A CA 1
ATOM 590 C C . LYS A 1 80 ? 80.078 17.276 59.745 1.00 93.10 103 LYS A C 1
ATOM 591 O O . LYS A 1 80 ? 80.202 17.697 60.903 1.00 92.87 103 LYS A O 1
ATOM 597 N N . PRO A 1 81 ? 78.875 16.968 59.223 0.00 80.00 105 PRO A N 1
ATOM 598 C CA . PRO A 1 81 ? 77.624 17.045 59.996 0.00 80.00 105 PRO A CA 1
ATOM 599 C C . PRO A 1 81 ? 77.663 16.029 61.118 0.00 80.00 105 PRO A C 1
ATOM 600 O O . PRO A 1 81 ? 78.058 14.867 60.924 0.00 80.00 105 PRO A O 1
ATOM 604 N N . GLY A 1 82 ? 77.257 16.474 62.294 1.00 91.03 106 GLY A N 1
ATOM 605 C CA . GLY A 1 82 ? 77.327 15.602 63.436 1.00 91.72 106 GLY A CA 1
ATOM 606 C C . GLY A 1 82 ? 78.709 15.768 64.060 1.00 92.05 106 GLY A C 1
ATOM 607 O O . GLY A 1 82 ? 78.821 15.884 65.279 1.00 94.56 106 GLY A O 1
ATOM 608 N N . GLU A 1 83 ? 79.752 15.843 63.235 1.00 89.91 107 GLU A N 1
ATOM 609 C CA . GLU A 1 83 ? 81.115 16.002 63.729 1.00 84.62 107 GLU A CA 1
ATOM 610 C C . GLU A 1 83 ? 81.323 16.898 64.952 1.00 83.23 107 GLU A C 1
ATOM 611 O O . GLU A 1 83 ? 80.848 18.039 65.019 1.00 84.64 107 GLU A O 1
ATOM 617 N N . THR A 1 84 ? 82.086 16.336 65.884 1.00 78.95 108 THR A N 1
ATOM 618 C CA . THR A 1 84 ? 82.506 16.909 67.163 1.00 74.59 108 THR A CA 1
ATOM 619 C C . THR A 1 84 ? 83.722 17.823 66.912 1.00 76.19 108 THR A C 1
ATOM 620 O O . THR A 1 84 ? 84.452 17.624 65.932 1.00 78.79 108 THR A O 1
ATOM 624 N N . ARG A 1 85 ? 83.952 18.810 67.786 1.00 74.44 109 ARG A N 1
ATOM 625 C CA . ARG A 1 85 ? 85.087 19.714 67.614 1.00 70.53 109 ARG A CA 1
ATOM 626 C C . ARG A 1 85 ? 86.420 19.009 67.840 1.00 66.29 109 ARG A C 1
ATOM 627 O O . ARG A 1 85 ? 87.413 19.290 67.162 1.00 64.71 109 ARG A O 1
ATOM 635 N N . LEU A 1 86 ? 86.407 18.049 68.752 1.00 60.93 110 LEU A N 1
ATOM 636 C CA . LEU A 1 86 ? 87.577 17.255 69.075 1.00 59.65 110 LEU A CA 1
ATOM 637 C C . LEU A 1 86 ? 87.940 16.369 67.908 1.00 59.44 110 LEU A C 1
ATOM 638 O O . LEU A 1 86 ? 89.099 16.030 67.688 1.00 58.32 110 LEU A O 1
ATOM 643 N N . GLN A 1 87 ? 86.914 15.912 67.218 1.00 62.15 111 GLN A N 1
ATOM 644 C CA . GLN A 1 87 ? 87.109 15.053 66.067 1.00 68.46 111 GLN A CA 1
ATOM 645 C C . GLN A 1 87 ? 87.656 15.904 64.962 1.00 65.51 111 GLN A C 1
ATOM 646 O O . GLN A 1 87 ? 88.664 15.573 64.341 1.00 65.33 111 GLN A O 1
ATOM 654 N N . LEU A 1 88 ? 86.951 17.002 64.718 1.00 62.72 112 LEU A N 1
ATOM 655 C CA . LEU A 1 88 ? 87.341 17.961 63.710 1.00 58.78 112 LEU A CA 1
ATOM 656 C C . LEU A 1 88 ? 88.833 18.253 63.905 1.00 56.22 112 LEU A C 1
ATOM 657 O O . LEU A 1 88 ? 89.621 18.103 62.966 1.00 54.53 112 LEU A O 1
ATOM 662 N N . LEU A 1 89 ? 89.215 18.600 65.139 1.00 53.01 113 LEU A N 1
ATOM 663 C CA . LEU A 1 89 ? 90.608 18.918 65.457 1.00 52.30 113 LEU A CA 1
ATOM 664 C C . LEU A 1 89 ? 91.480 17.711 65.235 1.00 50.59 113 LEU A C 1
ATOM 665 O O . LEU A 1 89 ? 92.642 17.834 64.841 1.00 51.26 113 LEU A O 1
ATOM 670 N N . GLY A 1 90 ? 90.908 16.536 65.441 1.00 48.02 114 GLY A N 1
ATOM 671 C CA . GLY A 1 90 ? 91.674 15.322 65.233 1.00 47.80 114 GLY A CA 1
ATOM 672 C C . GLY A 1 90 ? 92.035 15.193 63.764 1.00 46.30 114 GLY A C 1
ATOM 673 O O . GLY A 1 90 ? 93.166 14.823 63.391 1.00 45.97 114 GLY A O 1
ATOM 674 N N . ARG A 1 91 ? 91.063 15.491 62.915 1.00 41.89 115 ARG A N 1
ATOM 675 C CA . ARG A 1 91 ? 91.302 15.440 61.492 1.00 44.88 115 ARG A CA 1
ATOM 676 C C . ARG A 1 91 ? 92.327 16.494 61.058 1.00 46.65 115 ARG A C 1
ATOM 677 O O . ARG A 1 91 ? 93.377 16.145 60.498 1.00 50.21 115 ARG A O 1
ATOM 685 N N . ASN A 1 92 ? 92.109 17.748 61.459 1.00 47.87 116 ASN A N 1
ATOM 686 C CA . ASN A 1 92 ? 93.004 18.846 61.092 1.00 43.66 116 ASN A CA 1
ATOM 687 C C . ASN A 1 92 ? 94.385 18.682 61.616 1.00 44.04 116 ASN A C 1
ATOM 688 O O . ASN A 1 92 ? 95.353 19.044 60.942 1.00 47.15 116 ASN A O 1
ATOM 693 N N . ALA A 1 93 ? 94.490 18.084 62.798 1.00 43.26 117 ALA A N 1
ATOM 694 C CA . ALA A 1 93 ? 95.791 17.837 63.395 1.00 42.57 117 ALA A CA 1
ATOM 695 C C . ALA A 1 93 ? 96.535 16.835 62.506 1.00 45.93 117 ALA A C 1
ATOM 696 O O . ALA A 1 93 ? 97.745 16.981 62.275 1.00 48.38 117 ALA A O 1
ATOM 698 N N . ARG A 1 94 ? 95.817 15.828 62.000 1.00 44.53 118 ARG A N 1
ATOM 699 C CA . ARG A 1 94 ? 96.427 14.847 61.116 1.00 46.46 118 ARG A CA 1
ATOM 700 C C . ARG A 1 94 ? 96.852 15.496 59.808 1.00 48.36 118 ARG A C 1
ATOM 701 O O . ARG A 1 94 ? 97.883 15.123 59.236 1.00 47.92 118 ARG A O 1
ATOM 709 N N . VAL A 1 95 ? 96.073 16.479 59.338 1.00 50.97 119 VAL A N 1
ATOM 710 C CA . VAL A 1 95 ? 96.426 17.202 58.107 1.00 50.53 119 VAL A CA 1
ATOM 711 C C . VAL A 1 95 ? 97.760 17.892 58.390 1.00 54.35 119 VAL A C 1
ATOM 712 O O . VAL A 1 95 ? 98.728 17.707 57.627 1.00 55.53 119 VAL A O 1
ATOM 716 N N . MET A 1 96 ? 97.831 18.633 59.502 1.00 47.38 120 MET A N 1
ATOM 717 C CA . MET A 1 96 ? 99.068 19.333 59.860 1.00 45.89 120 MET A CA 1
ATOM 718 C C . MET A 1 96 ? 100.309 18.426 59.864 1.00 44.80 120 MET A C 1
ATOM 719 O O . MET A 1 96 ? 101.362 18.766 59.301 1.00 38.59 120 MET A O 1
ATOM 724 N N . LYS A 1 97 ? 100.186 17.255 60.476 1.00 48.13 121 LYS A N 1
ATOM 725 C CA . LYS A 1 97 ? 101.315 16.321 60.543 1.00 51.63 121 LYS A CA 1
ATOM 726 C C . LYS A 1 97 ? 101.760 15.854 59.160 1.00 51.56 121 LYS A C 1
ATOM 727 O O . LYS A 1 97 ? 102.962 15.770 58.869 1.00 48.82 121 LYS A O 1
ATOM 733 N N . GLU A 1 98 ? 100.785 15.532 58.316 1.00 53.95 122 GLU A N 1
ATOM 734 C CA . GLU A 1 98 ? 101.076 15.107 56.956 1.00 55.42 122 GLU A CA 1
ATOM 735 C C . GLU A 1 98 ? 101.886 16.192 56.212 1.00 49.33 122 GLU A C 1
ATOM 736 O O . GLU A 1 98 ? 103.020 15.937 55.794 1.00 46.16 122 GLU A O 1
ATOM 742 N N . ILE A 1 99 ? 101.354 17.415 56.156 1.00 45.90 123 ILE A N 1
ATOM 743 C CA . ILE A 1 99 ? 102.029 18.520 55.460 1.00 46.45 123 ILE A CA 1
ATOM 744 C C . ILE A 1 99 ? 103.426 18.737 55.983 1.00 46.23 123 ILE A C 1
ATOM 745 O O . ILE A 1 99 ? 104.341 19.030 55.206 1.00 50.46 123 ILE A O 1
ATOM 750 N N . ALA A 1 100 ? 103.592 18.512 57.287 1.00 51.88 124 ALA A N 1
ATOM 751 C CA . ALA A 1 100 ? 104.854 18.701 58.016 1.00 51.52 124 ALA A CA 1
ATOM 752 C C . ALA A 1 100 ? 106.026 17.825 57.588 1.00 51.70 124 ALA A C 1
ATOM 753 O O . ALA A 1 100 ? 107.149 18.305 57.429 1.00 52.47 124 ALA A O 1
ATOM 755 N N . ARG A 1 101 ? 105.767 16.533 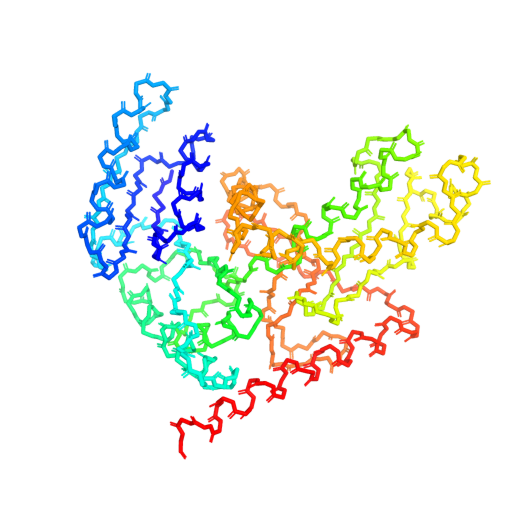57.436 1.00 53.56 125 ARG A N 1
ATOM 756 C CA . ARG A 1 101 ? 106.777 15.586 56.985 1.00 53.97 125 ARG A CA 1
ATOM 757 C C . ARG A 1 101 ? 107.294 15.996 55.613 1.00 52.61 125 ARG A C 1
ATOM 758 O O . ARG A 1 101 ? 108.498 15.958 55.354 1.00 55.75 125 ARG A O 1
ATOM 766 N N . ASN A 1 102 ? 106.366 16.398 54.745 1.00 49.77 126 ASN A N 1
ATOM 767 C CA . ASN A 1 102 ? 106.676 16.843 53.390 1.00 44.45 126 ASN A CA 1
ATOM 768 C C . ASN A 1 102 ? 107.436 18.128 53.356 1.00 44.34 126 ASN A C 1
ATOM 769 O O . ASN A 1 102 ? 108.389 18.241 52.604 1.00 48.82 126 ASN A O 1
ATOM 774 N N . VAL A 1 103 ? 107.042 19.102 54.163 1.00 45.11 127 VAL A N 1
ATOM 775 C CA . VAL A 1 103 ? 107.783 20.363 54.191 1.00 47.96 127 VAL A CA 1
ATOM 776 C C . VAL A 1 103 ? 109.176 20.125 54.781 1.00 49.96 127 VAL A C 1
ATOM 777 O O . VAL A 1 103 ? 110.172 20.713 54.309 1.00 50.45 127 VAL A O 1
ATOM 781 N N . SER A 1 104 ? 109.241 19.269 55.806 1.00 48.81 128 SER A N 1
ATOM 782 C CA . SER A 1 104 ? 110.504 18.906 56.467 1.00 52.42 128 SER A CA 1
ATOM 783 C C . SER A 1 104 ? 111.440 18.286 55.416 1.00 55.61 128 SER A C 1
ATOM 784 O O . SER A 1 104 ? 112.599 18.690 55.279 1.00 57.54 128 SER A O 1
ATOM 787 N N . LYS A 1 105 ? 110.890 17.365 54.623 1.00 54.41 129 LYS A N 1
ATOM 788 C CA . LYS A 1 105 ? 111.616 16.672 53.567 1.00 49.32 129 LYS A CA 1
ATOM 789 C C . LYS A 1 105 ? 112.144 17.493 52.378 1.00 42.10 129 LYS A C 1
ATOM 790 O O . LYS A 1 105 ? 113.312 17.399 52.030 1.00 42.62 129 LYS A O 1
ATOM 796 N N . TYR A 1 106 ? 111.279 18.269 51.734 1.00 42.12 130 TYR A N 1
ATOM 797 C CA . TYR A 1 106 ? 111.680 19.039 50.554 1.00 44.93 130 TYR A CA 1
ATOM 798 C C . TYR A 1 106 ? 112.139 20.480 50.801 1.00 48.29 130 TYR A C 1
ATOM 799 O O . TYR A 1 106 ? 112.947 21.013 50.028 1.00 52.96 130 TYR A O 1
ATOM 808 N N . ALA A 1 107 ? 111.643 21.121 51.860 1.00 47.95 131 ALA A N 1
ATOM 809 C CA . ALA A 1 107 ? 112.044 22.493 52.157 1.00 46.72 131 ALA A CA 1
ATOM 810 C C . ALA A 1 107 ? 112.463 22.624 53.628 1.00 51.23 131 ALA A C 1
ATOM 811 O O . ALA A 1 107 ? 111.922 23.445 54.364 1.00 58.35 131 ALA A O 1
ATOM 813 N N . PRO A 1 108 A 113.483 21.858 54.061 1.00 52.75 132 PRO A N 1
ATOM 814 C CA . PRO A 1 108 A 113.982 21.878 55.451 1.00 51.55 132 PRO A CA 1
ATOM 815 C C . PRO A 1 108 A 114.530 23.203 55.945 1.00 51.86 132 PRO A C 1
ATOM 816 O O . PRO A 1 108 A 114.618 23.426 57.140 1.00 47.52 132 PRO A O 1
ATOM 820 N N . ASP A 1 109 B 114.898 24.079 55.020 1.00 56.78 132 ASP A N 1
ATOM 821 C CA . ASP A 1 109 B 115.475 25.371 55.367 1.00 58.20 132 ASP A CA 1
ATOM 822 C C . ASP A 1 109 B 114.495 26.568 55.299 1.00 53.85 132 ASP A C 1
ATOM 823 O O . ASP A 1 109 B 114.883 27.723 55.517 1.00 52.51 132 ASP A O 1
ATOM 828 N N . SER A 1 110 ? 113.225 26.294 55.042 1.00 47.98 133 SER A N 1
ATOM 829 C CA . SER A 1 110 ? 112.243 27.369 54.955 1.00 51.02 133 SER A CA 1
ATOM 830 C C . SER A 1 110 ? 111.748 27.869 56.325 1.00 52.16 133 SER A C 1
ATOM 831 O O . SER A 1 110 ? 112.076 27.294 57.373 1.00 52.48 133 SER A O 1
ATOM 834 N N . ILE A 1 111 ? 111.028 28.989 56.302 1.00 45.50 134 ILE A N 1
ATOM 835 C CA . ILE A 1 111 ? 110.408 29.555 57.483 1.00 41.37 134 ILE A CA 1
ATOM 836 C C . ILE A 1 111 ? 108.917 29.220 57.269 1.00 42.40 134 ILE A C 1
ATOM 837 O O . ILE A 1 111 ? 108.382 29.510 56.197 1.00 42.81 134 ILE A O 1
ATOM 842 N N . VAL A 1 112 ? 108.279 28.479 58.179 1.00 41.27 135 VAL A N 1
ATOM 843 C CA . VAL A 1 112 ? 106.850 28.200 58.000 1.00 40.70 135 VAL A CA 1
ATOM 844 C C . VAL A 1 112 ? 105.900 28.965 58.951 1.00 42.68 135 VAL A C 1
ATOM 845 O O . VAL A 1 112 ? 106.191 29.151 60.141 1.00 45.21 135 VAL A O 1
ATOM 849 N N . ILE A 1 113 ? 104.838 29.523 58.364 1.00 38.01 136 ILE A N 1
ATOM 850 C CA . ILE A 1 113 ? 103.824 30.287 59.078 1.00 29.88 136 ILE A CA 1
ATOM 851 C C . ILE A 1 113 ? 102.521 29.521 58.949 1.00 35.04 136 ILE A C 1
ATOM 852 O O . ILE A 1 113 ? 101.985 29.397 57.849 1.00 36.53 136 ILE A O 1
ATOM 857 N N . VAL A 1 114 ? 102.037 28.972 60.058 1.00 37.02 137 VAL A N 1
ATOM 858 C CA . VAL A 1 114 ? 100.791 28.213 60.115 1.00 34.00 137 VAL A CA 1
ATOM 859 C C . VAL A 1 114 ? 99.650 29.216 60.320 1.00 37.64 137 VAL A C 1
ATOM 860 O O . VAL A 1 114 ? 99.757 30.125 61.153 1.00 41.92 137 VAL A O 1
ATOM 864 N N . VAL A 1 115 ? 98.543 29.026 59.616 1.00 34.96 138 VAL A N 1
ATOM 865 C CA . VAL A 1 115 ? 97.453 29.975 59.690 1.00 38.64 138 VAL A CA 1
ATOM 866 C C . VAL A 1 115 ? 96.068 29.397 60.010 1.00 41.71 138 VAL A C 1
ATOM 867 O O . VAL A 1 115 ? 95.143 30.110 60.430 1.00 45.23 138 VAL A O 1
ATOM 871 N N . THR A 1 116 ? 95.901 28.115 59.760 1.00 42.35 139 THR A N 1
ATOM 872 C CA . THR A 1 116 ? 94.641 27.423 60.030 1.00 46.22 139 THR A CA 1
ATOM 873 C C . THR A 1 116 ? 94.244 27.506 61.516 1.00 45.59 139 THR A C 1
ATOM 874 O O . THR A 1 116 ? 95.113 27.519 62.369 1.00 43.83 139 THR A O 1
ATOM 878 N N . ASN A 1 117 ? 92.944 27.523 61.807 1.00 47.66 140 ASN A N 1
ATOM 879 C CA . ASN A 1 117 ? 92.401 27.553 63.175 1.00 47.74 140 ASN A CA 1
ATOM 880 C C . ASN A 1 117 ? 91.988 26.184 63.641 1.00 48.20 140 ASN A C 1
ATOM 881 O O . ASN A 1 117 ? 91.282 25.505 62.905 1.00 49.98 140 ASN A O 1
ATOM 886 N N . PRO A 1 118 ? 92.229 25.844 64.929 1.00 48.59 141 PRO A N 1
ATOM 887 C CA . PRO A 1 118 ? 92.860 26.650 65.994 1.00 46.30 141 PRO A CA 1
ATOM 888 C C . PRO A 1 118 ? 94.361 26.857 65.721 1.00 42.45 141 PRO A C 1
ATOM 889 O O . PRO A 1 118 ? 95.132 25.899 65.805 1.00 44.79 141 PRO A O 1
ATOM 893 N N . VAL A 1 119 ? 94.800 28.102 65.504 1.00 41.08 142 VAL A N 1
ATOM 894 C CA . VAL A 1 119 ? 96.211 28.356 65.181 1.00 36.68 142 VAL A CA 1
ATOM 895 C C . VAL A 1 119 ? 97.303 27.893 66.148 1.00 41.64 142 VAL A C 1
ATOM 896 O O . VAL A 1 119 ? 98.297 27.327 65.705 1.00 42.14 142 VAL A O 1
ATOM 900 N N . ASP A 1 120 ? 97.097 28.049 67.460 1.00 44.05 143 ASP A N 1
ATOM 901 C CA . ASP A 1 120 ? 98.098 27.641 68.474 1.00 43.04 143 ASP A CA 1
ATOM 902 C C . ASP A 1 120 ? 98.159 26.125 68.639 1.00 41.61 143 ASP A C 1
ATOM 903 O O . ASP A 1 120 ? 99.215 25.569 68.909 1.00 40.21 143 ASP A O 1
ATOM 908 N N . VAL A 1 121 ? 97.016 25.463 68.508 1.00 43.12 144 VAL A N 1
ATOM 909 C CA . VAL A 1 121 ? 96.976 24.014 68.646 1.00 46.09 144 VAL A CA 1
ATOM 910 C C . VAL A 1 121 ? 97.610 23.356 67.424 1.00 46.42 144 VAL A C 1
ATOM 911 O O . VAL A 1 121 ? 98.495 22.503 67.548 1.00 47.65 144 VAL A O 1
ATOM 915 N N . LEU A 1 122 ? 97.188 23.792 66.238 1.00 47.28 145 LEU A N 1
ATOM 916 C CA . LEU A 1 122 ? 97.688 23.218 64.988 1.00 39.59 145 LEU A CA 1
ATOM 917 C C . LEU A 1 122 ? 99.169 23.538 64.746 1.00 36.81 145 LEU A C 1
ATOM 918 O O . LEU A 1 122 ? 99.911 22.692 64.284 1.00 39.28 145 LEU A O 1
ATOM 923 N N . THR A 1 123 ? 99.637 24.725 65.103 1.00 39.16 146 THR A N 1
ATOM 924 C CA . THR A 1 123 ? 101.076 25.037 64.966 1.00 40.77 146 THR A CA 1
ATOM 925 C C . THR A 1 123 ? 101.911 24.062 65.829 1.00 42.13 146 THR A C 1
ATOM 926 O O . THR A 1 123 ? 102.901 23.533 65.384 1.00 42.88 146 THR A O 1
ATOM 930 N N . TYR A 1 124 ? 101.492 23.819 67.063 1.00 44.11 147 TYR A N 1
ATOM 931 C CA . TYR A 1 124 ? 102.194 22.906 67.954 1.00 44.50 147 TYR A CA 1
ATOM 932 C C . TYR A 1 124 ? 102.266 21.517 67.321 1.00 40.97 147 TYR A C 1
ATOM 933 O O . TYR A 1 124 ? 103.331 20.924 67.276 1.00 43.62 147 TYR A O 1
ATOM 942 N N . PHE A 1 125 ? 101.146 20.994 66.831 1.00 41.05 148 PHE A N 1
ATOM 943 C CA . PHE A 1 125 ? 101.149 19.674 66.169 1.00 46.12 148 PHE A CA 1
ATOM 944 C C . PHE A 1 125 ? 102.081 19.655 64.925 1.00 47.63 148 PHE A C 1
ATOM 945 O O . PHE A 1 125 ? 102.846 18.712 64.710 1.00 45.22 148 PHE A O 1
ATOM 953 N N . PHE A 1 126 ? 102.032 20.712 64.115 1.00 50.03 149 PHE A N 1
ATOM 954 C CA . PHE A 1 126 ? 102.905 20.831 62.937 1.00 48.71 149 PHE A CA 1
ATOM 955 C C . PHE A 1 126 ? 104.400 20.853 63.329 1.00 48.92 149 PHE A C 1
ATOM 956 O O . PHE A 1 126 ? 105.214 20.155 62.742 1.00 46.37 149 PHE A O 1
ATOM 964 N N . LEU A 1 127 ? 104.764 21.681 64.299 1.00 50.54 150 LEU A N 1
ATOM 965 C CA . LEU A 1 127 ? 106.161 21.792 64.744 1.00 50.84 150 LEU A CA 1
ATOM 966 C C . LEU A 1 127 ? 106.695 20.436 65.209 1.00 55.22 150 LEU A C 1
ATOM 967 O O . LEU A 1 127 ? 107.765 19.998 64.775 1.00 57.01 150 LEU A O 1
ATOM 972 N N . LYS A 1 128 ? 105.951 19.799 66.113 1.00 57.71 151 LYS A N 1
ATOM 973 C CA . LYS A 1 128 ? 106.314 18.501 66.684 1.00 61.18 151 LYS A CA 1
ATOM 974 C C . LYS A 1 128 ? 106.574 17.423 65.591 1.00 56.46 151 LYS A C 1
ATOM 975 O O . LYS A 1 128 ? 107.643 16.786 65.550 1.00 56.25 151 LYS A O 1
ATOM 981 N N . GLU A 1 129 ? 105.629 17.257 64.676 1.00 53.93 152 GLU A N 1
ATOM 982 C CA . GLU A 1 129 ? 105.779 16.277 63.614 1.00 51.73 152 GLU A CA 1
ATOM 983 C C . GLU A 1 129 ? 106.889 16.643 62.636 1.00 49.16 152 GLU A C 1
ATOM 984 O O . GLU A 1 129 ? 107.509 15.774 62.056 1.00 50.30 152 GLU A O 1
ATOM 990 N N . SER A 1 130 ? 107.157 17.934 62.474 1.00 53.40 153 SER A N 1
ATOM 991 C CA . SER A 1 130 ? 108.173 18.410 61.532 1.00 50.68 153 SER A CA 1
ATOM 992 C C . SER A 1 130 ? 109.606 18.218 61.977 1.00 51.39 153 SER A C 1
ATOM 993 O O . SER A 1 130 ? 110.496 17.951 61.157 1.00 54.58 153 SER A O 1
ATOM 996 N N . GLY A 1 131 ? 109.832 18.455 63.264 1.00 48.52 154 GLY A N 1
ATOM 997 C CA . GLY A 1 131 ? 111.155 18.344 63.807 1.00 45.67 154 GLY A CA 1
ATOM 998 C C . GLY A 1 131 ? 112.041 19.503 63.375 1.00 49.78 154 GLY A C 1
ATOM 999 O O . GLY A 1 131 ? 113.266 19.334 63.343 1.00 56.78 154 GLY A O 1
ATOM 1000 N N . MET A 1 132 ? 111.459 20.661 63.024 1.00 52.03 155 MET A N 1
ATOM 1001 C CA . MET A 1 132 ? 112.261 21.834 62.602 1.00 48.34 155 MET A CA 1
ATOM 1002 C C . MET A 1 132 ? 112.555 22.810 63.735 1.00 49.40 155 MET A C 1
ATOM 1003 O O . MET A 1 132 ? 112.133 22.608 64.869 1.00 54.27 155 MET A O 1
ATOM 1008 N N . ASP A 1 133 ? 113.264 23.879 63.417 1.00 48.04 156 ASP A N 1
ATOM 1009 C CA . ASP A 1 133 ? 113.644 24.886 64.398 1.00 47.73 156 ASP A CA 1
ATOM 1010 C C . ASP A 1 133 ? 112.431 25.699 64.818 1.00 49.96 156 ASP A C 1
ATOM 1011 O O . ASP A 1 133 ? 111.764 26.268 63.963 1.00 45.53 156 ASP A O 1
ATOM 1016 N N . PRO A 1 134 ? 112.151 25.807 66.140 1.00 52.83 157 PRO A N 1
ATOM 1017 C CA . PRO A 1 134 ? 111.016 26.566 66.707 1.00 52.69 157 PRO A CA 1
ATOM 1018 C C . PRO A 1 134 ? 111.106 28.075 66.413 1.00 53.01 157 PRO A C 1
ATOM 1019 O O . PRO A 1 134 ? 110.210 28.860 66.759 1.00 50.33 157 PRO A O 1
ATOM 1023 N N . ARG A 1 135 ? 112.234 28.492 65.860 1.00 50.92 158 ARG A N 1
ATOM 1024 C CA . ARG A 1 135 ? 112.396 29.884 65.537 1.00 52.34 158 ARG A CA 1
ATOM 1025 C C . ARG A 1 135 ? 112.028 30.152 64.092 1.00 48.13 158 ARG A C 1
ATOM 1026 O O . ARG A 1 135 ? 111.879 31.287 63.688 1.00 50.15 158 ARG A O 1
ATOM 1034 N N . LYS A 1 136 ? 111.806 29.086 63.338 1.00 49.21 159 LYS A N 1
ATOM 1035 C CA . LYS A 1 136 ? 111.481 29.184 61.927 1.00 44.62 159 LYS A CA 1
ATOM 1036 C C . LYS A 1 136 ? 110.087 28.669 61.574 1.00 39.81 159 LYS A C 1
ATOM 1037 O O . LYS A 1 136 ? 109.618 28.878 60.485 1.00 42.44 159 LYS A O 1
ATOM 1043 N N . VAL A 1 137 ? 109.408 28.038 62.515 1.00 37.77 160 VAL A N 1
ATOM 1044 C CA . VAL A 1 137 ? 108.055 27.527 62.305 1.00 39.75 160 VAL A CA 1
ATOM 1045 C C . VAL A 1 137 ? 107.197 28.164 63.364 1.00 44.03 160 VAL A C 1
ATOM 1046 O O . VAL A 1 137 ? 107.511 28.011 64.540 1.00 51.67 160 VAL A O 1
ATOM 1050 N N . PHE A 1 138 ? 106.120 28.847 63.000 1.00 38.98 161 PHE A N 1
ATOM 1051 C CA . PHE A 1 138 ? 105.287 29.452 64.026 1.00 34.96 161 PHE A CA 1
ATOM 1052 C C . PHE A 1 138 ? 103.964 29.727 63.424 1.00 37.61 161 PHE A C 1
ATOM 1053 O O . PHE A 1 138 ? 103.766 29.485 62.245 1.00 35.70 161 PHE A O 1
ATOM 1061 N N . GLY A 1 139 ? 103.043 30.214 64.238 1.00 38.05 162 GLY A N 1
ATOM 1062 C CA . GLY A 1 139 ? 101.697 30.496 63.768 1.00 32.23 162 GLY A CA 1
ATOM 1063 C C . GLY A 1 139 ? 101.476 31.978 63.762 1.00 32.76 162 GLY A C 1
ATOM 1064 O O . GLY A 1 139 ? 102.181 32.706 64.445 1.00 33.24 162 GLY A O 1
ATOM 1065 N N . SER A 1 140 ? 100.552 32.445 62.936 1.00 34.47 163 SER A N 1
ATOM 1066 C CA . SER A 1 140 ? 100.264 33.880 62.853 1.00 34.78 163 SER A CA 1
ATOM 1067 C C . SER A 1 140 ? 99.740 34.445 64.206 1.00 38.42 163 SER A C 1
ATOM 1068 O O . SER A 1 140 ? 99.905 35.640 64.504 1.00 36.40 163 SER A O 1
ATOM 1071 N N . GLY A 1 141 ? 99.063 33.579 64.971 1.00 37.34 164 GLY A N 1
ATOM 1072 C CA . GLY A 1 141 ? 98.539 33.913 66.285 1.00 33.45 164 GLY A CA 1
ATOM 1073 C C . GLY A 1 141 ? 97.601 35.092 66.432 1.00 37.20 164 GLY A C 1
ATOM 1074 O O . GLY A 1 141 ? 96.569 35.170 65.755 1.00 36.21 164 GLY A O 1
ATOM 1075 N N . THR A 1 142 ? 97.948 35.986 67.358 1.00 37.33 165 THR A N 1
ATOM 1076 C CA . THR A 1 142 ? 97.151 37.171 67.675 1.00 37.69 165 THR A CA 1
ATOM 1077 C C . THR A 1 142 ? 97.590 38.428 66.948 1.00 38.46 165 THR A C 1
ATOM 1078 O O . THR A 1 142 ? 97.104 39.525 67.252 1.00 40.63 165 THR A O 1
ATOM 1082 N N . VAL A 1 143 ? 98.475 38.276 65.963 1.00 39.12 166 VAL A N 1
ATOM 1083 C CA . VAL A 1 143 ? 98.979 39.420 65.193 1.00 37.65 166 VAL A CA 1
ATOM 1084 C C . VAL A 1 143 ? 97.856 40.343 64.716 1.00 32.98 166 VAL A C 1
ATOM 1085 O O . VAL A 1 143 ? 97.897 41.553 64.933 1.00 31.06 166 VAL A O 1
ATOM 1089 N N . LEU A 1 144 ? 96.810 39.764 64.154 1.00 34.42 167 LEU A N 1
ATOM 1090 C CA . LEU A 1 144 ? 95.739 40.567 63.613 1.00 35.22 167 LEU A CA 1
ATOM 1091 C C . LEU A 1 144 ? 94.903 41.227 64.701 1.00 39.57 167 LEU A C 1
ATOM 1092 O O . LEU A 1 144 ? 94.570 42.421 64.606 1.00 40.01 167 LEU A O 1
ATOM 1097 N N . ASP A 1 145 ? 94.596 40.474 65.757 1.00 41.81 168 ASP A N 1
ATOM 1098 C CA . ASP A 1 145 ? 93.777 41.016 66.862 1.00 38.50 168 ASP A CA 1
ATOM 1099 C C . ASP A 1 145 ? 94.459 42.167 67.587 1.00 33.52 168 ASP A C 1
ATOM 1100 O O . ASP A 1 145 ? 93.769 43.089 68.011 1.00 36.80 168 ASP A O 1
ATOM 1105 N N . THR A 1 146 ? 95.795 42.119 67.719 1.00 34.57 169 THR A N 1
ATOM 1106 C CA . THR A 1 146 ? 96.608 43.198 68.324 1.00 30.07 169 THR A CA 1
ATOM 1107 C C . THR A 1 146 ? 96.546 44.494 67.494 1.00 34.94 169 THR A C 1
ATOM 1108 O O . THR A 1 146 ? 96.383 45.599 68.016 1.00 34.55 169 THR A O 1
ATOM 1112 N N . ALA A 1 147 ? 96.764 44.349 66.188 1.00 36.45 170 ALA A N 1
ATOM 1113 C CA . ALA A 1 147 ? 96.723 45.468 65.277 1.00 28.52 170 ALA A CA 1
ATOM 1114 C C . ALA A 1 147 ? 95.329 46.065 65.313 1.00 27.51 170 ALA A C 1
ATOM 1115 O O . ALA A 1 147 ? 95.179 47.287 65.326 1.00 29.29 170 ALA A O 1
ATOM 1117 N N . ARG A 1 148 ? 94.300 45.217 65.313 1.00 31.75 171 ARG A N 1
ATOM 1118 C CA . ARG A 1 148 ? 92.911 45.712 65.342 1.00 31.26 171 ARG A CA 1
ATOM 1119 C C . ARG A 1 148 ? 92.592 46.474 66.653 1.00 37.43 171 ARG A C 1
ATOM 1120 O O . ARG A 1 148 ? 91.871 47.484 66.657 1.00 40.47 171 ARG A O 1
ATOM 1128 N N . LEU A 1 149 ? 93.109 45.998 67.776 1.00 37.47 172 LEU A N 1
ATOM 1129 C CA . LEU A 1 149 ? 92.841 46.701 69.015 1.00 36.94 172 LEU A CA 1
ATOM 1130 C C . LEU A 1 149 ? 93.535 48.073 68.991 1.00 34.76 172 LEU A C 1
ATOM 1131 O O . LEU A 1 149 ? 92.905 49.076 69.378 1.00 37.16 172 LEU A O 1
ATOM 1136 N N . ARG A 1 150 ? 94.774 48.137 68.458 1.00 33.12 173 ARG A N 1
ATOM 1137 C CA . ARG A 1 150 ? 95.532 49.402 68.356 1.00 31.71 173 ARG A CA 1
ATOM 1138 C C . ARG A 1 150 ? 94.838 50.414 67.451 1.00 34.46 173 ARG A C 1
ATOM 1139 O O . ARG A 1 150 ? 94.855 51.628 67.705 1.00 32.88 173 ARG A O 1
ATOM 1147 N N . THR A 1 151 ? 94.269 49.911 66.359 1.00 40.33 174 THR A N 1
ATOM 1148 C CA . THR A 1 151 ? 93.517 50.718 65.392 1.00 37.73 174 THR A CA 1
ATOM 1149 C C . THR A 1 151 ? 92.202 51.312 65.974 1.00 34.99 174 THR A C 1
ATOM 1150 O O . THR A 1 151 ? 91.932 52.512 65.810 1.00 39.47 174 THR A O 1
ATOM 1154 N N . LEU A 1 152 ? 91.412 50.506 66.678 1.00 33.43 175 LEU A N 1
ATOM 1155 C CA . LEU A 1 152 ? 90.158 50.987 67.263 1.00 32.07 175 LEU A CA 1
ATOM 1156 C C . LEU A 1 152 ? 90.413 52.161 68.188 1.00 31.45 175 LEU A C 1
ATOM 1157 O O . LEU A 1 152 ? 89.817 53.247 68.052 1.00 36.83 175 LEU A O 1
ATOM 1162 N N . ILE A 1 153 ? 91.354 51.947 69.096 1.00 35.96 176 ILE A N 1
ATOM 1163 C CA . ILE A 1 153 ? 91.753 52.955 70.068 1.00 36.02 176 ILE A CA 1
ATOM 1164 C C . ILE A 1 153 ? 92.225 54.207 69.363 1.00 38.44 176 ILE A C 1
ATOM 1165 O O . ILE A 1 153 ? 91.707 55.296 69.606 1.00 45.61 176 ILE A O 1
ATOM 1170 N N . ALA A 1 154 ? 93.158 54.032 68.422 1.00 41.75 177 ALA A N 1
ATOM 1171 C CA . ALA A 1 154 ? 93.766 55.154 67.698 1.00 41.07 177 ALA A CA 1
ATOM 1172 C C . ALA A 1 154 ? 92.811 56.069 66.978 1.00 40.65 177 ALA A C 1
ATOM 1173 O O . ALA A 1 154 ? 92.894 57.319 67.093 1.00 38.61 177 ALA A O 1
ATOM 1175 N N . GLN A 1 155 ? 91.912 55.459 66.227 1.00 38.19 178 GLN A N 1
ATOM 1176 C CA . GLN A 1 155 ? 90.973 56.260 65.489 1.00 44.63 178 GLN A CA 1
ATOM 1177 C C . GLN A 1 155 ? 89.887 56.909 66.360 1.00 45.93 178 GLN A C 1
ATOM 1178 O O . GLN A 1 155 ? 89.251 57.896 65.971 1.00 44.08 178 GLN A O 1
ATOM 1186 N N . HIS A 1 156 ? 89.689 56.387 67.558 1.00 44.00 179 HIS A N 1
ATOM 1187 C CA . HIS A 1 156 ? 88.736 57.004 68.443 1.00 46.34 179 HIS A CA 1
ATOM 1188 C C . HIS A 1 156 ? 89.296 58.211 69.167 1.00 47.52 179 HIS A C 1
ATOM 1189 O O . HIS A 1 156 ? 88.569 59.154 69.491 1.00 48.17 179 HIS A O 1
ATOM 1196 N N . CYS A 1 157 ? 90.608 58.166 69.395 1.00 46.23 180 CYS A N 1
ATOM 1197 C CA . CYS A 1 157 ? 91.336 59.199 70.104 1.00 44.29 180 CYS A CA 1
ATOM 1198 C C . CYS A 1 157 ? 92.048 60.266 69.281 1.00 43.74 180 CYS A C 1
ATOM 1199 O O . CYS A 1 157 ? 92.633 61.214 69.840 1.00 42.31 180 CYS A O 1
ATOM 1202 N N . GLY A 1 158 ? 92.090 60.091 67.970 1.00 40.50 181 GLY A N 1
ATOM 1203 C CA . GLY A 1 158 ? 92.738 61.114 67.171 1.00 38.69 181 GLY A CA 1
ATOM 1204 C C . GLY A 1 158 ? 94.246 60.957 67.105 1.00 37.46 181 GLY A C 1
ATOM 1205 O O . GLY A 1 158 ? 94.981 61.960 67.066 1.00 34.17 181 GLY A O 1
ATOM 1206 N N . PHE A 1 159 ? 94.707 59.704 67.081 1.00 35.51 182 PHE A N 1
ATOM 1207 C CA . PHE A 1 159 ? 96.142 59.401 66.992 1.00 40.90 182 PHE A CA 1
ATOM 1208 C C . PHE A 1 159 ? 96.437 58.436 65.832 1.00 44.25 182 PHE A C 1
ATOM 1209 O O . PHE A 1 159 ? 95.527 57.795 65.287 1.00 46.34 182 PHE A O 1
ATOM 1217 N N . SER A 1 160 ? 97.705 58.338 65.451 1.00 41.11 183 SER A N 1
ATOM 1218 C CA . SER A 1 160 ? 98.103 57.391 64.427 1.00 42.18 183 SER A CA 1
ATOM 1219 C C . SER A 1 160 ? 98.246 56.029 65.147 1.00 43.52 183 SER A C 1
ATOM 1220 O O . SER A 1 160 ? 98.667 55.971 66.311 1.00 46.66 183 SER A O 1
ATOM 1223 N N . PRO A 1 161 ? 97.907 54.909 64.484 1.00 41.14 184 PRO A N 1
ATOM 1224 C CA . PRO A 1 161 ? 98.045 53.610 65.167 1.00 40.14 184 PRO A CA 1
ATOM 1225 C C . PRO A 1 161 ? 99.479 53.356 65.636 1.00 43.84 184 PRO A C 1
ATOM 1226 O O . PRO A 1 161 ? 99.735 52.499 66.481 1.00 45.38 184 PRO A O 1
ATOM 1230 N N . ARG A 1 162 ? 100.398 54.128 65.071 1.00 45.26 185 ARG A N 1
ATOM 1231 C CA . ARG A 1 162 ? 101.814 54.050 65.356 1.00 46.80 185 ARG A CA 1
ATOM 1232 C C . ARG A 1 162 ? 102.139 54.557 66.768 1.00 44.41 185 ARG A C 1
ATOM 1233 O O . ARG A 1 162 ? 103.171 54.196 67.357 1.00 44.41 185 ARG A O 1
ATOM 1241 N N . SER A 1 163 ? 101.278 55.435 67.276 1.00 44.72 186 SER A N 1
ATOM 1242 C CA . SER A 1 163 ? 101.441 56.028 68.596 1.00 47.52 186 SER A CA 1
ATOM 1243 C C . SER A 1 163 ? 100.751 55.246 69.711 1.00 46.95 186 SER A C 1
ATOM 1244 O O . SER A 1 163 ? 100.883 55.607 70.886 1.00 52.50 186 SER A O 1
ATOM 1247 N N . VAL A 1 164 ? 100.034 54.185 69.346 1.00 43.04 187 VAL A N 1
ATOM 1248 C CA . VAL A 1 164 ? 99.303 53.366 70.294 1.00 39.16 187 VAL A CA 1
ATOM 1249 C C . VAL A 1 164 ? 100.016 52.051 70.581 1.00 43.11 187 VAL A C 1
ATOM 1250 O O . VAL A 1 164 ? 100.417 51.335 69.673 1.00 48.39 187 VAL A O 1
ATOM 1254 N N . HIS A 1 165 ? 100.229 51.753 71.855 1.00 41.42 188 HIS A N 1
ATOM 1255 C CA . HIS A 1 165 ? 100.902 50.529 72.205 1.00 36.48 188 HIS A CA 1
ATOM 1256 C C . HIS A 1 165 ? 100.002 49.651 73.020 1.00 38.40 188 HIS A C 1
ATOM 1257 O O . HIS A 1 165 ? 99.450 50.137 74.001 1.00 44.05 188 HIS A O 1
ATOM 1264 N N . VAL A 1 166 ? 99.846 48.390 72.620 1.00 35.98 189 VAL A N 1
ATOM 1265 C CA . VAL A 1 166 ? 99.028 47.398 73.329 1.00 38.18 189 VAL A CA 1
ATOM 1266 C C . VAL A 1 166 ? 99.401 46.081 72.724 1.00 41.31 189 VAL A C 1
ATOM 1267 O O . VAL A 1 166 ? 99.681 46.008 71.532 1.00 45.76 189 VAL A O 1
ATOM 1271 N N . TYR A 1 167 ? 99.337 45.026 73.523 1.00 41.64 190 TYR A N 1
ATOM 1272 C CA . TYR A 1 167 ? 99.611 43.690 73.037 1.00 37.10 190 TYR A CA 1
ATOM 1273 C C . TYR A 1 167 ? 98.422 42.800 73.442 1.00 39.44 190 TYR A C 1
ATOM 1274 O O . TYR A 1 167 ? 97.783 43.093 74.464 1.00 41.79 190 TYR A O 1
ATOM 1283 N N . VAL A 1 168 ? 97.967 41.893 72.561 1.00 36.75 191 VAL A N 1
ATOM 1284 C CA . VAL A 1 168 ? 96.989 40.897 73.007 1.00 36.67 191 VAL A CA 1
ATOM 1285 C C . VAL A 1 168 ? 97.766 39.591 72.871 1.00 36.26 191 VAL A C 1
ATOM 1286 O O . VAL A 1 168 ? 98.486 39.402 71.893 1.00 34.50 191 VAL A O 1
ATOM 1290 N N . ILE A 1 169 ? 97.818 38.837 73.970 1.00 35.22 192 ILE A N 1
ATOM 1291 C CA . ILE A 1 169 ? 98.560 37.589 74.023 1.00 34.60 192 ILE A CA 1
ATOM 1292 C C . ILE A 1 169 ? 97.703 36.389 74.387 1.00 33.65 192 ILE A C 1
ATOM 1293 O O . ILE A 1 169 ? 96.491 36.487 74.516 1.00 35.33 192 ILE A O 1
ATOM 1298 N N . GLY A 1 170 ? 98.318 35.225 74.434 1.00 36.84 193 GLY A N 1
ATOM 1299 C CA . GLY A 1 170 ? 97.540 34.046 74.751 1.00 40.25 193 GLY A CA 1
ATOM 1300 C C . GLY A 1 170 ? 96.970 33.323 73.529 1.00 42.87 193 GLY A C 1
ATOM 1301 O O . GLY A 1 170 ? 97.488 33.401 72.411 1.00 43.07 193 GLY A O 1
ATOM 1302 N N . GLU A 1 171 ? 95.947 32.526 73.793 1.00 41.55 194 GLU A N 1
ATOM 1303 C CA . GLU A 1 171 ? 95.268 31.771 72.782 1.00 40.34 194 GLU A CA 1
ATOM 1304 C C . GLU A 1 171 ? 94.623 32.753 71.821 1.00 47.75 194 GLU A C 1
ATOM 1305 O O . GLU A 1 171 ? 94.014 33.747 72.244 1.00 46.43 194 GLU A O 1
ATOM 1311 N N . HIS A 1 172 ? 94.782 32.489 70.528 1.00 46.95 195 HIS A N 1
ATOM 1312 C CA . HIS A 1 172 ? 94.152 33.308 69.527 1.00 43.97 195 HIS A CA 1
ATOM 1313 C C . HIS A 1 172 ? 92.752 32.730 69.503 1.00 41.46 195 HIS A C 1
ATOM 1314 O O . HIS A 1 172 ? 92.420 31.869 68.704 1.00 44.58 195 HIS A O 1
ATOM 1321 N N . GLY A 1 173 ? 91.967 33.150 70.470 1.00 39.44 196 GLY A N 1
ATOM 1322 C CA . GLY A 1 173 ? 90.615 32.671 70.592 1.00 40.52 196 GLY A CA 1
ATOM 1323 C C . GLY A 1 173 ? 89.989 33.346 71.797 1.00 42.25 196 GLY A C 1
ATOM 1324 O O . GLY A 1 173 ? 90.554 34.308 72.354 1.00 41.21 196 GLY A O 1
ATOM 1325 N N . ASP A 1 174 ? 88.854 32.802 72.229 1.00 41.87 197 ASP A N 1
ATOM 1326 C CA . ASP A 1 174 ? 88.065 33.342 73.343 1.00 42.88 197 ASP A CA 1
ATOM 1327 C C . ASP A 1 174 ? 88.827 33.742 74.614 1.00 41.22 197 ASP A C 1
ATOM 1328 O O . ASP A 1 174 ? 88.417 34.668 75.310 1.00 42.07 197 ASP A O 1
ATOM 1333 N N . SER A 1 175 ? 89.955 33.102 74.882 1.00 36.99 198 SER A N 1
ATOM 1334 C CA . SER A 1 175 ? 90.707 33.435 76.062 1.00 36.81 198 SER A CA 1
ATOM 1335 C C . SER A 1 175 ? 91.910 34.363 75.876 1.00 40.59 198 SER A C 1
AT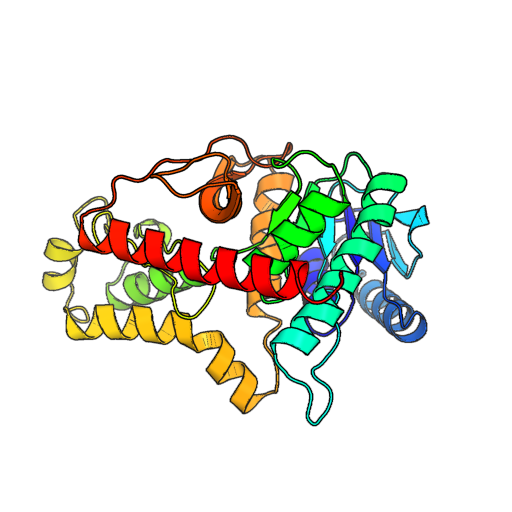OM 1336 O O . SER A 1 175 ? 92.817 34.381 76.737 1.00 44.54 198 SER A O 1
ATOM 1339 N N . GLU A 1 176 ? 91.980 35.076 74.745 1.00 40.90 199 GLU A N 1
ATOM 1340 C CA . GLU A 1 176 ? 93.118 35.980 74.502 1.00 41.10 199 GLU A CA 1
ATOM 1341 C C . GLU A 1 176 ? 93.123 37.070 75.572 1.00 37.82 199 GLU A C 1
ATOM 1342 O O . GLU A 1 176 ? 92.071 37.473 76.069 1.00 34.92 199 GLU A O 1
ATOM 1348 N N . VAL A 1 177 ? 94.305 37.597 75.848 1.00 36.19 200 VAL A N 1
ATOM 1349 C CA . VAL A 1 177 ? 94.518 38.593 76.887 1.00 34.85 200 VAL A CA 1
ATOM 1350 C C . VAL A 1 177 ? 95.037 39.991 76.445 1.00 34.73 200 VAL A C 1
ATOM 1351 O O . VAL A 1 177 ? 96.207 40.132 76.068 1.00 37.37 200 VAL A O 1
ATOM 1355 N N . PRO A 1 178 ? 94.181 41.032 76.437 1.00 31.97 201 PRO A N 1
ATOM 1356 C CA . PRO A 1 178 ? 94.749 42.320 76.041 1.00 33.19 201 PRO A CA 1
ATOM 1357 C C . PRO A 1 178 ? 95.547 42.777 77.266 1.00 40.16 201 PRO A C 1
ATOM 1358 O O . PRO A 1 178 ? 94.978 42.864 78.370 1.00 44.33 201 PRO A O 1
ATOM 1362 N N . VAL A 1 179 ? 96.841 43.048 77.102 1.00 40.91 202 VAL A N 1
ATOM 1363 C CA . VAL A 1 179 ? 97.682 43.494 78.215 1.00 33.06 202 VAL A CA 1
ATOM 1364 C C . VAL A 1 179 ? 97.545 44.997 78.485 1.00 32.79 202 VAL A C 1
ATOM 1365 O O . VAL A 1 179 ? 98.463 45.781 78.257 1.00 32.97 202 VAL A O 1
ATOM 1369 N N . TRP A 1 180 ? 96.396 45.374 79.032 1.00 33.53 203 TRP A N 1
ATOM 1370 C CA . TRP A 1 180 ? 96.072 46.761 79.353 1.00 38.79 203 TRP A CA 1
ATOM 1371 C C . TRP A 1 180 ? 97.031 47.507 80.283 1.00 45.12 203 TRP A C 1
ATOM 1372 O O . TRP A 1 180 ? 97.069 48.746 80.299 1.00 42.97 203 TRP A O 1
ATOM 1383 N N . SER A 1 181 ? 97.794 46.755 81.070 1.00 49.53 204 SER A N 1
ATOM 1384 C CA . SER A 1 181 ? 98.734 47.341 82.012 1.00 45.96 204 SER A CA 1
ATOM 1385 C C . SER A 1 181 ? 99.947 48.009 81.368 1.00 47.56 204 SER A C 1
ATOM 1386 O O . SER A 1 181 ? 100.627 48.817 82.004 1.00 52.50 204 SER A O 1
ATOM 1389 N N . GLY A 1 182 ? 100.215 47.687 80.107 1.00 46.79 205 GLY A N 1
ATOM 1390 C CA . GLY A 1 182 ? 101.361 48.284 79.440 1.00 46.78 205 GLY A CA 1
ATOM 1391 C C . GLY A 1 182 ? 100.950 49.114 78.257 1.00 44.31 205 GLY A C 1
ATOM 1392 O O . GLY A 1 182 ? 101.784 49.474 77.452 1.00 49.25 205 GLY A O 1
ATOM 1393 N N . ALA A 1 183 ? 99.651 49.385 78.169 1.00 44.20 206 ALA A N 1
ATOM 1394 C CA . ALA A 1 183 ? 99.044 50.141 77.087 1.00 44.34 206 ALA A CA 1
ATOM 1395 C C . ALA A 1 183 ? 99.355 51.595 77.218 1.00 46.64 206 ALA A C 1
ATOM 1396 O O . ALA A 1 183 ? 99.259 52.156 78.309 1.00 46.02 206 ALA A O 1
ATOM 1398 N N . MET A 1 184 ? 99.626 52.226 76.083 1.00 46.89 207 MET A N 1
ATOM 1399 C CA . MET A 1 184 ? 99.963 53.641 76.041 1.00 44.20 207 MET A CA 1
ATOM 1400 C C . MET A 1 184 ? 99.586 54.286 74.733 1.00 43.24 207 MET A C 1
ATOM 1401 O O . MET A 1 184 ? 99.273 53.626 73.748 1.00 44.82 207 MET A O 1
ATOM 1406 N N . ILE A 1 185 ? 99.603 55.598 74.768 1.00 39.31 208 ILE A N 1
ATOM 1407 C CA . ILE A 1 185 ? 99.358 56.444 73.616 1.00 42.60 208 ILE A CA 1
ATOM 1408 C C . ILE A 1 185 ? 100.368 57.593 73.784 1.00 46.09 208 ILE A C 1
ATOM 1409 O O . ILE A 1 185 ? 100.222 58.423 74.691 1.00 48.91 208 ILE A O 1
ATOM 1414 N N . GLY A 1 186 A 101.404 57.620 72.948 1.00 45.72 209 GLY A N 1
ATOM 1415 C CA . GLY A 1 186 A 102.418 58.652 73.072 1.00 46.78 209 GLY A CA 1
ATOM 1416 C C . GLY A 1 186 A 103.323 58.340 74.253 1.00 47.38 209 GLY A C 1
ATOM 1417 O O . GLY A 1 186 A 104.007 59.223 74.770 1.00 47.83 209 GLY A O 1
ATOM 1418 N N . GLY A 1 187 B 103.333 57.068 74.663 1.00 50.82 209 GLY A N 1
ATOM 1419 C CA . GLY A 1 187 B 104.153 56.622 75.781 1.00 53.91 209 GLY A CA 1
ATOM 1420 C C . GLY A 1 187 B 103.508 56.960 77.117 1.00 58.82 209 GLY A C 1
ATOM 1421 O O . GLY A 1 187 B 104.006 56.561 78.169 1.00 61.17 209 GLY A O 1
ATOM 1422 N N . ILE A 1 188 C 102.417 57.727 77.073 1.00 57.27 209 ILE A N 1
ATOM 1423 C CA . ILE A 1 188 C 101.650 58.111 78.255 1.00 51.33 209 ILE A CA 1
ATOM 1424 C C . ILE A 1 188 C 100.664 56.971 78.480 1.00 52.50 209 ILE A C 1
ATOM 1425 O O . ILE A 1 188 C 99.992 56.546 77.535 1.00 54.10 209 ILE A O 1
ATOM 1430 N N . PRO A 1 189 D 100.583 56.442 79.717 1.00 52.95 209 PRO A N 1
ATOM 1431 C CA . PRO A 1 189 D 99.692 55.340 80.109 1.00 49.95 209 PRO A CA 1
ATOM 1432 C C . PRO A 1 189 D 98.284 55.527 79.587 1.00 48.87 209 PRO A C 1
ATOM 1433 O O . PRO A 1 189 D 97.719 56.618 79.699 1.00 45.46 209 PRO A O 1
ATOM 1437 N N . LEU A 1 190 A 97.725 54.452 79.031 1.00 51.99 210 LEU A N 1
ATOM 1438 C CA . LEU A 1 190 A 96.397 54.484 78.416 1.00 58.74 210 LEU A CA 1
ATOM 1439 C C . LEU A 1 190 A 95.285 55.039 79.273 1.00 67.37 210 LEU A C 1
ATOM 1440 O O . LEU A 1 190 A 94.238 55.419 78.741 1.00 68.95 210 LEU A O 1
ATOM 1445 N N . GLN A 1 191 B 95.502 55.152 80.584 1.00 71.99 210 GLN A N 1
ATOM 1446 C CA . GLN A 1 191 B 94.431 55.670 81.427 1.00 74.20 210 GLN A CA 1
ATOM 1447 C C . GLN A 1 191 B 94.354 57.176 81.567 1.00 72.24 210 GLN A C 1
ATOM 1448 O O . GLN A 1 191 B 93.259 57.733 81.684 1.00 70.51 210 GLN A O 1
ATOM 1456 N N . ASN A 1 192 ? 95.503 57.839 81.548 1.00 71.32 211 ASN A N 1
ATOM 1457 C CA . ASN A 1 192 ? 95.507 59.292 81.619 1.00 73.43 211 ASN A CA 1
ATOM 1458 C C . ASN A 1 192 ? 94.943 59.711 80.262 1.00 75.86 211 ASN A C 1
ATOM 1459 O O . ASN A 1 192 ? 93.838 60.256 80.165 1.00 76.96 211 ASN A O 1
ATOM 1464 N N . MET A 1 193 ? 95.663 59.315 79.212 1.00 81.07 212 MET A N 1
ATOM 1465 C CA . MET A 1 193 ? 95.313 59.607 77.811 1.00 82.27 212 MET A CA 1
ATOM 1466 C C . MET A 1 193 ? 93.880 59.172 77.450 1.00 79.83 212 MET A C 1
ATOM 1467 O O . MET A 1 193 ? 93.236 59.789 76.605 1.00 78.00 212 MET A O 1
ATOM 1472 N N . CYS A 1 194 ? 93.382 58.119 78.087 1.00 78.90 213 CYS A N 1
ATOM 1473 C CA . CYS A 1 194 ? 92.044 57.676 77.786 1.00 82.63 213 CYS A CA 1
ATOM 1474 C C . CYS A 1 194 ? 91.014 58.681 78.252 1.00 84.74 213 CYS A C 1
ATOM 1475 O O . CYS A 1 194 ? 90.009 58.881 77.567 1.00 85.30 213 CYS A O 1
ATOM 1478 N N . GLN A 1 195 ? 91.216 59.300 79.416 1.00 87.90 214 GLN A N 1
ATOM 1479 C CA . GLN A 1 195 ? 90.225 60.291 79.823 1.00 91.47 214 GLN A CA 1
ATOM 1480 C C . GLN A 1 195 ? 90.559 61.757 79.718 1.00 89.94 214 GLN A C 1
ATOM 1481 O O . GLN A 1 195 ? 90.115 62.624 80.480 1.00 93.32 214 GLN A O 1
ATOM 1489 N N . VAL A 1 196 ? 91.333 61.983 78.680 1.00 85.40 215 VAL A N 1
ATOM 1490 C CA . VAL A 1 196 ? 91.771 63.261 78.222 1.00 77.78 215 VAL A CA 1
ATOM 1491 C C . VAL A 1 196 ? 90.972 63.161 76.892 1.00 76.53 215 VAL A C 1
ATOM 1492 O O . VAL A 1 196 ? 90.084 63.971 76.668 1.00 80.97 215 VAL A O 1
ATOM 1496 N N . CYS A 1 197 ? 91.177 62.068 76.132 1.00 73.08 216 CYS A N 1
ATOM 1497 C CA . CYS A 1 197 ? 90.469 61.739 74.876 1.00 68.76 216 CYS A CA 1
ATOM 1498 C C . CYS A 1 197 ? 88.938 61.621 75.122 1.00 71.98 216 CYS A C 1
ATOM 1499 O O . CYS A 1 197 ? 88.489 60.935 76.045 1.00 72.90 216 CYS A O 1
ATOM 1502 N N . GLN A 1 198 ? 88.130 62.253 74.280 1.00 73.62 217 GLN A N 1
ATOM 1503 C CA . GLN A 1 198 ? 86.678 62.244 74.479 1.00 75.69 217 GLN A CA 1
ATOM 1504 C C . GLN A 1 198 ? 85.980 60.923 74.230 1.00 78.56 217 GLN A C 1
ATOM 1505 O O . GLN A 1 198 ? 85.237 60.428 75.082 1.00 79.18 217 GLN A O 1
ATOM 1513 N N . LYS A 1 199 ? 86.151 60.394 73.024 1.00 83.24 218 LYS A N 1
ATOM 1514 C CA . LYS A 1 199 ? 85.529 59.131 72.676 1.00 85.48 218 LYS A CA 1
ATOM 1515 C C . LYS A 1 199 ? 86.375 57.974 73.176 1.00 83.99 218 LYS A C 1
ATOM 1516 O O . LYS A 1 199 ? 86.881 57.162 72.383 1.00 79.60 218 LYS A O 1
ATOM 1522 N N . CYS A 1 200 ? 86.562 57.972 74.496 1.00 85.79 219 CYS A N 1
ATOM 1523 C CA . CYS A 1 200 ? 87.300 56.955 75.250 1.00 84.15 219 CYS A CA 1
ATOM 1524 C C . CYS A 1 200 ? 86.811 57.085 76.680 1.00 81.10 219 CYS A C 1
ATOM 1525 O O . CYS A 1 200 ? 86.384 58.165 77.102 1.00 82.25 219 CYS A O 1
ATOM 1528 N N . ASP A 1 201 ? 86.755 55.935 77.343 1.00 77.95 220 ASP A N 1
ATOM 1529 C CA . ASP A 1 201 ? 86.342 55.764 78.726 1.00 73.85 220 ASP A CA 1
ATOM 1530 C C . ASP A 1 201 ? 86.317 54.253 78.909 1.00 69.69 220 ASP A C 1
ATOM 1531 O O . ASP A 1 201 ? 86.319 53.503 77.925 1.00 69.60 220 ASP A O 1
ATOM 1536 N N . SER A 1 202 ? 86.321 53.812 80.161 1.00 68.90 221 SER A N 1
ATOM 1537 C CA . SER A 1 202 ? 86.337 52.384 80.520 1.00 66.85 221 SER A CA 1
ATOM 1538 C C . SER A 1 202 ? 85.346 51.457 79.782 1.00 59.96 221 SER A C 1
ATOM 1539 O O . SER A 1 202 ? 85.747 50.412 79.286 1.00 59.26 221 SER A O 1
ATOM 1542 N N . LYS A 1 203 ? 84.081 51.856 79.659 1.00 54.46 222 LYS A N 1
ATOM 1543 C CA . LYS A 1 203 ? 83.074 51.053 78.948 1.00 54.32 222 LYS A CA 1
ATOM 1544 C C . LYS A 1 203 ? 83.486 50.893 77.477 1.00 58.15 222 LYS A C 1
ATOM 1545 O O . LYS A 1 203 ? 83.250 49.837 76.885 1.00 56.11 222 LYS A O 1
ATOM 1551 N N . ILE A 1 204 ? 84.132 51.908 76.888 1.00 56.95 224 ILE A N 1
ATOM 1552 C CA . ILE A 1 204 ? 84.529 51.766 75.498 1.00 52.91 224 ILE A CA 1
ATOM 1553 C C . ILE A 1 204 ? 85.765 50.881 75.278 1.00 50.15 224 ILE A C 1
ATOM 1554 O O . ILE A 1 204 ? 85.783 50.097 74.334 1.00 55.02 224 ILE A O 1
ATOM 1559 N N . LEU A 1 205 ? 86.763 50.931 76.152 1.00 44.67 225 LEU A N 1
ATOM 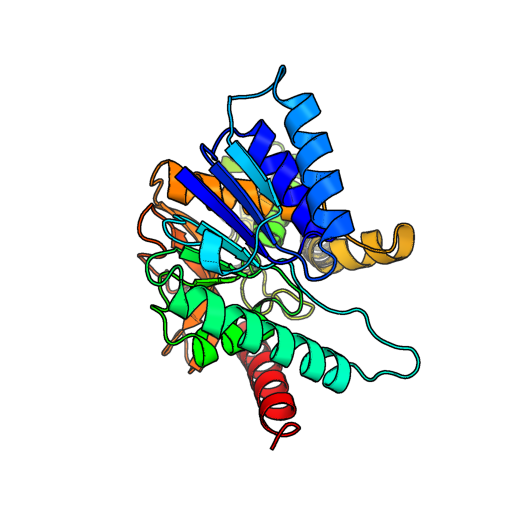1560 C CA . LEU A 1 205 ? 87.921 50.055 75.973 1.00 44.88 225 LEU A CA 1
ATOM 1561 C C . LEU A 1 205 ? 87.475 48.610 76.099 1.00 48.20 225 LEU A C 1
ATOM 1562 O O . LEU A 1 205 ? 88.096 47.696 75.550 1.00 48.98 225 LEU A O 1
ATOM 1567 N N . GLU A 1 206 ? 86.410 48.372 76.847 1.00 52.72 226 GLU A N 1
ATOM 1568 C CA . GLU A 1 206 ? 85.956 46.998 77.009 1.00 55.26 226 GLU A CA 1
ATOM 1569 C C . GLU A 1 206 ? 85.271 46.504 75.732 1.00 47.19 226 GLU A C 1
ATOM 1570 O O . GLU A 1 206 ? 85.473 45.359 75.339 1.00 44.99 226 GLU A O 1
ATOM 1576 N N . ASN A 1 207 ? 84.554 47.403 75.047 1.00 46.94 227 ASN A N 1
ATOM 1577 C CA . ASN A 1 207 ? 83.860 47.107 73.785 1.00 48.77 227 ASN A CA 1
ATOM 1578 C C . ASN A 1 207 ? 84.867 46.726 72.765 1.00 47.12 227 ASN A C 1
ATOM 1579 O O . ASN A 1 207 ? 84.611 45.861 71.968 1.00 51.43 227 ASN A O 1
ATOM 1584 N N . PHE A 1 208 ? 85.954 47.473 72.715 1.00 40.98 228 PHE A N 1
ATOM 1585 C CA . PHE A 1 208 ? 87.029 47.205 71.789 1.00 39.38 228 PHE A CA 1
ATOM 1586 C C . PHE A 1 208 ? 87.549 45.800 71.932 1.00 42.46 228 PHE A C 1
ATOM 1587 O O . PHE A 1 208 ? 87.611 45.073 70.946 1.00 44.83 228 PHE A O 1
ATOM 1595 N N . ALA A 1 209 ? 87.894 45.409 73.160 1.00 40.94 229 ALA A N 1
ATOM 1596 C CA . ALA A 1 209 ? 88.428 44.085 73.447 1.00 34.41 229 ALA A CA 1
ATOM 1597 C C . ALA A 1 209 ? 87.451 43.048 72.939 1.00 36.06 229 ALA A C 1
ATOM 1598 O O . ALA A 1 209 ? 87.829 42.019 72.366 1.00 38.09 229 ALA A O 1
ATOM 1600 N N . GLU A 1 210 ? 86.177 43.374 73.076 1.00 38.62 230 GLU A N 1
ATOM 1601 C CA . GLU A 1 210 ? 85.089 42.494 72.660 1.00 40.04 230 GLU A CA 1
ATOM 1602 C C . GLU A 1 210 ? 84.828 42.495 71.131 1.00 39.59 230 GLU A C 1
ATOM 1603 O O . GLU A 1 210 ? 84.416 41.496 70.554 1.00 35.71 230 GLU A O 1
ATOM 1609 N N . LYS A 1 211 ? 84.983 43.657 70.508 1.00 40.80 231 LYS A N 1
ATOM 1610 C CA . LYS A 1 211 ? 84.785 43.803 69.090 1.00 39.94 231 LYS A CA 1
ATOM 1611 C C . LYS A 1 211 ? 85.926 43.085 68.411 1.00 37.11 231 LYS A C 1
ATOM 1612 O O . LYS A 1 211 ? 85.705 42.395 67.436 1.00 35.75 231 LYS A O 1
ATOM 1618 N N . THR A 1 212 ? 87.133 43.156 68.961 1.00 36.61 232 THR A N 1
ATOM 1619 C CA . THR A 1 212 ? 88.200 42.426 68.320 1.00 38.15 232 THR A CA 1
ATOM 1620 C C . THR A 1 212 ? 88.206 40.885 68.501 1.00 39.85 232 THR A C 1
ATOM 1621 O O . THR A 1 212 ? 88.486 40.143 67.551 1.00 40.88 232 THR A O 1
ATOM 1625 N N . LYS A 1 213 ? 87.785 40.370 69.646 1.00 38.91 2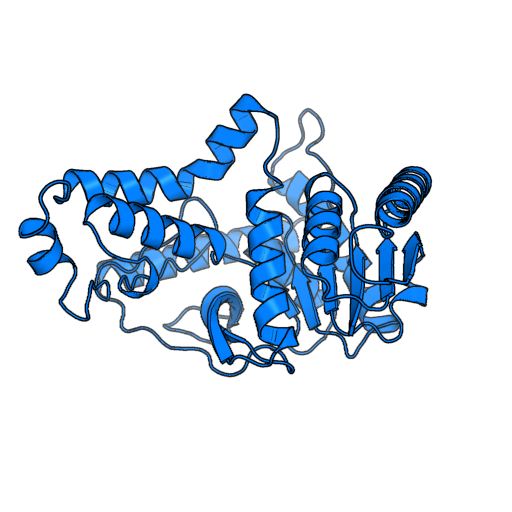33 LYS A N 1
ATOM 1626 C CA . LYS A 1 213 ? 87.776 38.927 69.800 1.00 33.40 233 LYS A CA 1
ATOM 1627 C C . LYS A 1 213 ? 86.590 38.293 69.116 1.00 36.04 233 LYS A C 1
ATOM 1628 O O . LYS A 1 213 ? 86.523 37.076 68.995 1.00 39.24 233 LYS A O 1
ATOM 1634 N N . ARG A 1 214 ? 85.597 39.089 68.752 1.00 37.61 234 ARG A N 1
ATOM 1635 C CA . ARG A 1 214 ? 84.425 38.554 68.047 1.00 37.98 234 ARG A CA 1
ATOM 1636 C C . ARG A 1 214 ? 84.426 38.753 66.524 1.00 37.10 234 ARG A C 1
ATOM 1637 O O . ARG A 1 214 ? 83.580 38.223 65.818 1.00 40.39 234 ARG A O 1
ATOM 1645 N N . ALA A 1 215 ? 85.381 39.518 66.031 1.00 38.35 235 ALA A N 1
ATOM 1646 C CA . ALA A 1 215 ? 85.458 39.866 64.629 1.00 33.06 235 ALA A CA 1
ATOM 1647 C C . ALA A 1 215 ? 85.228 38.728 63.628 1.00 33.35 235 ALA A C 1
ATOM 1648 O O . ALA A 1 215 ? 84.335 38.800 62.768 1.00 32.69 235 ALA A O 1
ATOM 1650 N N . ALA A 1 216 ? 85.944 37.632 63.824 1.00 34.86 236 ALA A N 1
ATOM 1651 C CA . ALA A 1 216 ? 85.828 36.463 62.975 1.00 30.58 236 ALA A CA 1
ATOM 1652 C C . ALA A 1 216 ? 84.455 35.821 63.067 1.00 36.19 236 ALA A C 1
ATOM 1653 O O . ALA A 1 216 ? 83.872 35.437 62.048 1.00 40.54 236 ALA A O 1
ATOM 1655 N N . TYR A 1 217 ? 83.889 35.746 64.270 1.00 38.30 237 TYR A N 1
ATOM 1656 C CA . TYR A 1 217 ? 82.576 35.107 64.418 1.00 35.78 237 TYR A CA 1
ATOM 1657 C C . TYR A 1 217 ? 81.510 35.792 63.624 1.00 32.17 237 TYR A C 1
ATOM 1658 O O . TYR A 1 217 ? 80.607 35.160 63.097 1.00 34.42 237 TYR A O 1
ATOM 1667 N N . GLU A 1 218 ? 81.581 37.109 63.669 1.00 31.96 238 GLU A N 1
ATOM 1668 C CA . GLU A 1 218 ? 80.654 38.018 63.021 1.00 27.45 238 GLU A CA 1
ATOM 1669 C C . GLU A 1 218 ? 80.767 37.996 61.523 1.00 32.57 238 GLU A C 1
ATOM 1670 O O . GLU A 1 218 ? 79.781 38.201 60.835 1.00 38.28 238 GLU A O 1
ATOM 1676 N N . ILE A 1 219 ? 81.982 37.800 61.018 1.00 35.43 239 ILE A N 1
ATOM 1677 C CA . ILE A 1 219 ? 82.206 37.678 59.588 1.00 30.96 239 ILE A CA 1
ATOM 1678 C C . ILE A 1 219 ? 81.607 36.320 59.161 1.00 30.66 239 ILE A C 1
ATOM 1679 O O . ILE A 1 219 ? 80.715 36.253 58.317 1.00 33.65 239 ILE A O 1
ATOM 1684 N N . ILE A 1 220 ? 82.028 35.249 59.820 1.00 33.86 240 ILE A N 1
ATOM 1685 C CA . ILE A 1 220 ? 81.531 33.900 59.551 1.00 32.34 240 ILE A CA 1
ATOM 1686 C C . ILE A 1 220 ? 79.984 33.792 59.569 1.00 40.74 240 ILE A C 1
ATOM 1687 O O . ILE A 1 220 ? 79.416 33.110 58.717 1.00 44.27 240 ILE A O 1
ATOM 1692 N N . GLU A 1 221 ? 79.281 34.434 60.510 1.00 41.85 241 GLU A N 1
ATOM 1693 C CA . GLU A 1 221 ? 77.805 34.320 60.527 1.00 43.82 241 GLU A CA 1
ATOM 1694 C C . GLU A 1 221 ? 77.162 34.935 59.318 1.00 41.92 241 GLU A C 1
ATOM 1695 O O . GLU A 1 221 ? 75.971 34.693 59.044 1.00 43.06 241 GLU A O 1
ATOM 1701 N N . ARG A 1 222 ? 77.868 35.914 58.766 1.00 42.33 242 ARG A N 1
ATOM 1702 C CA . ARG A 1 222 ? 77.403 36.642 57.602 1.00 40.32 242 ARG A CA 1
ATOM 1703 C C . ARG A 1 222 ? 77.817 36.042 56.246 1.00 41.63 242 ARG A C 1
ATOM 1704 O O . ARG A 1 222 ? 76.967 35.933 55.362 1.00 47.26 242 ARG A O 1
ATOM 1712 N N . LYS A 1 223 ? 79.077 35.605 56.094 1.00 38.59 243 LYS A N 1
ATOM 1713 C CA . LYS A 1 223 ? 79.560 35.035 54.818 1.00 35.08 243 LYS A CA 1
ATOM 1714 C C . LYS A 1 223 ? 80.293 33.693 54.903 1.00 36.90 243 LYS A C 1
ATOM 1715 O O . LYS A 1 223 ? 81.001 33.310 53.986 1.00 40.43 243 LYS A O 1
ATOM 1721 N N . GLY A 1 224 ? 80.133 32.995 56.019 1.00 38.54 244 GLY A N 1
ATOM 1722 C CA . GLY A 1 224 ? 80.726 31.686 56.184 1.00 31.75 244 GLY A CA 1
ATOM 1723 C C . GLY A 1 224 ? 82.185 31.599 56.513 1.00 35.19 244 GLY A C 1
ATOM 1724 O O . GLY A 1 224 ? 82.632 30.533 56.959 1.00 35.52 244 GLY A O 1
ATOM 1725 N N . ALA A 1 225 ? 82.940 32.679 56.315 1.00 33.59 245 ALA A N 1
ATOM 1726 C CA . ALA A 1 225 ? 84.367 32.615 56.597 1.00 36.59 245 ALA A CA 1
ATOM 1727 C C . ALA A 1 225 ? 85.092 33.922 56.402 1.00 36.10 245 ALA A C 1
ATOM 1728 O O . ALA A 1 225 ? 84.653 34.762 55.635 1.00 35.96 245 ALA A O 1
ATOM 1730 N N . THR A 1 226 ? 86.241 34.034 57.067 1.00 39.38 246 THR A N 1
ATOM 1731 C CA . THR A 1 226 ? 87.158 35.187 57.008 1.00 40.06 246 THR A CA 1
ATOM 1732 C C . THR A 1 226 ? 88.353 34.799 56.120 1.00 37.26 246 THR A C 1
ATOM 1733 O O . THR A 1 226 ? 88.805 33.657 56.149 1.00 41.83 246 THR A O 1
ATOM 1737 N N . HIS A 1 227 ? 88.869 35.723 55.321 1.00 34.31 247 HIS A N 1
ATOM 1738 C CA . HIS A 1 227 ? 90.016 35.375 54.509 1.00 27.72 247 HIS A CA 1
ATOM 1739 C C . HIS A 1 227 ? 90.821 36.578 54.162 1.00 26.09 247 HIS A C 1
ATOM 1740 O O . HIS A 1 227 ? 92.050 36.509 54.173 1.00 31.29 247 HIS A O 1
ATOM 1747 N N . TYR A 1 228 ? 90.148 37.717 53.982 1.00 29.58 248 TYR A N 1
ATOM 1748 C CA . TYR A 1 228 ? 90.833 38.984 53.631 1.00 32.69 248 TYR A CA 1
ATOM 1749 C C . TYR A 1 228 ? 91.756 39.564 54.706 1.00 36.95 248 TYR A C 1
ATOM 1750 O O . TYR A 1 228 ? 92.855 40.059 54.412 1.00 32.72 248 TYR A O 1
ATOM 1759 N N . ALA A 1 229 ? 91.230 39.601 55.935 1.00 38.68 249 ALA A N 1
ATOM 1760 C CA . ALA A 1 229 ? 91.924 40.127 57.097 1.00 31.92 249 ALA A CA 1
ATOM 1761 C C . ALA A 1 229 ? 93.205 39.359 57.327 1.00 35.95 249 ALA A C 1
ATOM 1762 O O . ALA A 1 229 ? 94.294 39.930 57.319 1.00 39.40 249 ALA A O 1
ATOM 1764 N N . ILE A 1 230 ? 93.073 38.044 57.472 1.00 36.34 250 ILE A N 1
ATOM 1765 C CA . ILE A 1 230 ? 94.212 37.180 57.733 1.00 35.08 250 ILE A CA 1
ATOM 1766 C C . ILE A 1 230 ? 95.223 37.196 56.591 1.00 37.96 250 ILE A C 1
ATOM 1767 O O . ILE A 1 230 ? 96.436 37.044 56.829 1.00 36.38 250 ILE A O 1
ATOM 1772 N N . ALA A 1 231 ? 94.720 37.399 55.364 1.00 39.69 251 ALA A N 1
ATOM 1773 C CA . ALA A 1 231 ? 95.545 37.486 54.162 1.00 34.87 251 ALA A CA 1
ATOM 1774 C C . ALA A 1 231 ? 96.468 38.688 54.298 1.00 29.31 251 ALA A C 1
ATOM 1775 O O . ALA A 1 231 ? 97.668 38.581 54.113 1.00 34.42 251 ALA A O 1
ATOM 1777 N N . LEU A 1 232 ? 95.913 39.834 54.662 1.00 31.53 252 LEU A N 1
ATOM 1778 C CA . LEU A 1 232 ? 96.684 41.070 54.848 1.00 34.71 252 LEU A CA 1
ATOM 1779 C C . LEU A 1 232 ? 97.680 40.970 56.013 1.00 35.76 252 LEU A C 1
ATOM 1780 O O . LEU A 1 232 ? 98.768 41.563 55.988 1.00 35.30 252 LEU A O 1
ATOM 1785 N N . ALA A 1 233 ? 97.322 40.203 57.038 1.00 40.01 253 ALA A N 1
ATOM 1786 C CA . ALA A 1 233 ? 98.206 40.018 58.190 1.00 32.81 253 ALA A CA 1
ATOM 1787 C C . ALA A 1 233 ? 99.360 39.113 57.807 1.00 34.49 253 ALA A C 1
ATOM 1788 O O . ALA A 1 233 ? 100.488 39.376 58.235 1.00 35.08 253 ALA A O 1
ATOM 1790 N N . VAL A 1 234 ? 99.088 38.034 57.050 1.00 30.88 254 VAL A N 1
ATOM 1791 C CA . VAL A 1 234 ? 100.151 37.135 56.605 1.00 30.09 254 VAL A CA 1
ATOM 1792 C C . VAL A 1 234 ? 101.153 37.902 55.718 1.00 34.50 254 VAL A C 1
ATOM 1793 O O . VAL A 1 234 ? 102.375 37.691 55.825 1.00 37.37 254 VAL A O 1
ATOM 1797 N N . ALA A 1 235 ? 100.644 38.804 54.865 1.00 36.15 255 ALA A N 1
ATOM 1798 C CA . ALA A 1 235 ? 101.492 39.650 53.983 1.00 35.62 255 ALA A CA 1
ATOM 1799 C C . ALA A 1 235 ? 102.389 40.542 54.846 1.00 38.23 255 ALA A C 1
ATOM 1800 O O . ALA A 1 235 ? 103.574 40.739 54.589 1.00 37.58 255 ALA A O 1
ATOM 1802 N N . ASP A 1 236 ? 101.783 41.127 55.860 1.00 38.99 256 ASP A N 1
ATOM 1803 C CA . ASP A 1 236 ? 102.518 41.954 56.770 1.00 38.85 256 ASP A CA 1
ATOM 1804 C C . ASP A 1 236 ? 103.641 41.167 57.490 1.00 37.50 256 ASP A C 1
ATOM 1805 O O . ASP A 1 236 ? 104.739 41.682 57.678 1.00 41.10 256 ASP A O 1
ATOM 1810 N N . ILE A 1 237 ? 103.359 39.949 57.944 1.00 32.30 257 ILE A N 1
ATOM 1811 C CA . ILE A 1 237 ? 104.382 39.131 58.600 1.00 31.06 257 ILE A CA 1
ATOM 1812 C C . ILE A 1 237 ? 105.485 38.855 57.595 1.00 34.06 257 ILE A C 1
ATOM 1813 O O . ILE A 1 237 ? 106.647 39.079 57.883 1.00 36.24 257 ILE A O 1
ATOM 1818 N N . VAL A 1 238 ? 105.120 38.369 56.409 1.00 38.67 258 VAL A N 1
ATOM 1819 C CA . VAL A 1 238 ? 106.095 38.067 55.355 1.00 33.15 258 VAL A CA 1
ATOM 1820 C C . VAL A 1 238 ? 106.915 39.336 55.061 1.00 33.66 258 VAL A C 1
ATOM 1821 O O . VAL A 1 238 ? 108.137 39.279 54.869 1.00 30.83 258 VAL A O 1
ATOM 1825 N N . GLU A 1 239 ? 106.274 40.496 55.146 1.00 32.43 259 GLU A N 1
ATOM 1826 C CA . GLU A 1 239 ? 106.990 41.723 54.876 1.00 33.81 259 GLU A CA 1
ATOM 1827 C C . GLU A 1 239 ? 108.188 41.973 55.791 1.00 37.35 259 GLU A C 1
ATOM 1828 O O . GLU A 1 239 ? 109.149 42.630 55.392 1.00 36.31 259 GLU A O 1
ATOM 1834 N N . SER A 1 240 ? 108.101 41.504 57.038 1.00 40.02 260 SER A N 1
ATOM 1835 C CA . SER A 1 240 ? 109.150 41.698 58.049 1.00 36.46 260 SER A CA 1
ATOM 1836 C C . SER A 1 240 ? 110.347 40.758 57.788 1.00 38.16 260 SER A C 1
ATOM 1837 O O . SER A 1 240 ? 111.514 41.117 58.000 1.00 37.03 260 SER A O 1
ATOM 1840 N N . ILE A 1 241 ? 110.044 39.557 57.313 1.00 38.91 261 ILE A N 1
ATOM 1841 C CA . ILE A 1 241 ? 111.058 38.581 56.973 1.00 38.09 261 ILE A CA 1
ATOM 1842 C C . ILE A 1 241 ? 111.739 39.117 55.739 1.00 42.65 261 ILE A C 1
ATOM 1843 O O . ILE A 1 241 ? 112.964 39.236 55.722 1.00 48.53 261 ILE A O 1
ATOM 1848 N N . PHE A 1 242 ? 110.938 39.499 54.734 1.00 43.77 262 PHE A N 1
ATOM 1849 C CA . PHE A 1 242 ? 111.437 40.029 53.458 1.00 40.17 262 PHE A CA 1
ATOM 1850 C C . PHE A 1 242 ? 112.465 41.198 53.584 1.00 39.84 262 PHE A C 1
ATOM 1851 O O . PHE A 1 242 ? 113.528 41.187 52.953 1.00 39.63 262 PHE A O 1
ATOM 1859 N N . PHE A 1 243 ? 112.174 42.205 54.397 1.00 39.81 263 PHE A N 1
ATOM 1860 C CA . PHE A 1 243 ? 113.117 43.317 54.552 1.00 37.17 263 PHE A CA 1
ATOM 1861 C C . PHE A 1 243 ? 113.950 43.219 55.816 1.00 40.92 263 PHE A C 1
ATOM 1862 O O . PHE A 1 243 ? 114.608 44.192 56.175 1.00 45.11 263 PHE A O 1
ATOM 1870 N N . ASP A 1 244 ? 113.866 42.082 56.518 1.00 42.89 264 ASP A N 1
ATOM 1871 C CA . ASP A 1 244 ? 114.595 41.847 57.776 1.00 41.17 264 ASP A CA 1
ATOM 1872 C C . ASP A 1 244 ? 114.379 43.014 58.719 1.00 40.36 264 ASP A C 1
ATOM 1873 O O . ASP A 1 244 ? 115.332 43.666 59.127 1.00 40.27 264 ASP A O 1
ATOM 1878 N N . GLU A 1 245 ? 113.127 43.271 59.066 1.00 40.73 265 GLU A N 1
ATOM 1879 C CA . GLU A 1 245 ? 112.815 44.435 59.877 1.00 42.72 265 GLU A CA 1
ATOM 1880 C C . GLU A 1 245 ? 112.940 44.330 61.384 1.00 42.86 265 GLU A C 1
ATOM 1881 O O . GLU A 1 245 ? 113.204 45.330 62.031 1.00 47.94 265 GLU A O 1
ATOM 1887 N N . LYS A 1 246 ? 112.782 43.138 61.943 1.00 41.14 266 LYS A N 1
ATOM 1888 C CA . LYS A 1 246 ? 112.898 42.971 63.392 1.00 42.50 266 LYS A CA 1
ATOM 1889 C C . LYS A 1 246 ? 111.805 43.701 64.150 1.00 38.54 266 LYS A C 1
ATOM 1890 O O . LYS A 1 246 ? 112.011 44.240 65.223 1.00 42.25 266 LYS A O 1
ATOM 1896 N N . ARG A 1 247 ? 110.622 43.696 63.566 1.00 39.38 267 ARG A N 1
ATOM 1897 C CA . ARG A 1 247 ? 109.459 44.321 64.168 1.00 40.89 267 ARG A CA 1
ATOM 1898 C C . ARG A 1 247 ? 108.940 43.347 65.230 1.00 38.69 267 ARG A C 1
ATOM 1899 O O . ARG A 1 247 ? 109.168 42.133 65.117 1.00 39.61 267 ARG A O 1
ATOM 1907 N N . VAL A 1 248 ? 108.237 43.861 66.240 1.00 38.08 268 VAL A N 1
ATOM 1908 C CA . VAL A 1 248 ? 107.677 43.015 67.297 1.00 35.69 268 VAL A CA 1
ATOM 1909 C C . VAL A 1 248 ? 106.287 42.603 66.866 1.00 37.46 268 VAL A C 1
ATOM 1910 O O . VAL A 1 248 ? 105.453 43.435 66.534 1.00 41.37 268 VAL A O 1
ATOM 1914 N N . LEU A 1 249 ? 106.035 41.303 66.887 1.00 38.80 269 LEU A N 1
ATOM 1915 C CA . LEU A 1 249 ? 104.748 40.752 66.478 1.00 36.15 269 LEU A CA 1
ATOM 1916 C C . LEU A 1 249 ? 104.321 39.687 67.494 1.00 31.59 269 LEU A C 1
ATOM 1917 O O . LEU A 1 249 ? 105.152 38.910 67.967 1.00 34.88 269 LEU A O 1
ATOM 1922 N N . THR A 1 250 ? 103.042 39.669 67.853 1.00 32.90 270 THR A N 1
ATOM 1923 C CA . THR A 1 250 ? 102.525 38.672 68.785 1.00 32.55 270 THR A CA 1
ATOM 1924 C C . THR A 1 250 ? 102.217 37.401 68.006 1.00 32.63 270 THR A C 1
ATOM 1925 O O . THR A 1 250 ? 101.086 37.092 67.672 1.00 34.31 270 THR A O 1
ATOM 1929 N N . LEU A 1 251 ? 103.267 36.678 67.675 1.00 34.81 271 LEU A N 1
ATOM 1930 C CA . LEU A 1 251 ? 103.133 35.443 66.927 1.00 35.64 271 LEU A CA 1
ATOM 1931 C C . LEU A 1 251 ? 102.986 34.274 67.908 1.00 38.51 271 LEU A C 1
ATOM 1932 O O . LEU A 1 251 ? 103.375 34.386 69.065 1.00 39.91 271 LEU A O 1
ATOM 1937 N N . SER A 1 252 ? 102.361 33.189 67.464 1.00 34.93 272 SER A N 1
ATOM 1938 C CA . SER A 1 252 ? 102.205 32.005 68.281 1.00 37.28 272 SER A CA 1
ATOM 1939 C C . SER A 1 252 ? 103.497 31.187 68.206 1.00 38.51 272 SER A C 1
ATOM 1940 O O . SER A 1 252 ? 103.716 30.472 67.228 1.00 35.51 272 SER A O 1
ATOM 1943 N N . VAL A 1 253 ? 104.348 31.290 69.229 1.00 39.28 273 VAL A N 1
ATOM 1944 C CA . VAL A 1 253 ? 105.621 30.590 69.226 1.00 33.88 273 VAL A CA 1
ATOM 1945 C C . VAL A 1 253 ? 105.711 29.505 70.273 1.00 36.70 273 VAL A C 1
ATOM 1946 O O . VAL A 1 253 ? 104.967 29.471 71.242 1.00 38.47 273 VAL A O 1
ATOM 1950 N N . TYR A 1 254 ? 106.611 28.577 70.022 1.00 37.00 274 TYR A N 1
ATOM 1951 C CA . TYR A 1 254 ? 106.807 27.474 70.901 1.00 43.59 274 TYR A CA 1
ATOM 1952 C C . TYR A 1 254 ? 107.601 28.033 72.029 1.00 45.57 274 TYR A C 1
ATOM 1953 O O . TYR A 1 254 ? 108.701 28.538 71.821 1.00 46.92 274 TYR A O 1
ATOM 1962 N N . LEU A 1 255 ? 107.058 27.940 73.229 1.00 48.46 275 LEU A N 1
ATOM 1963 C CA . LEU A 1 255 ? 107.768 28.459 74.396 1.00 53.35 275 LEU A CA 1
ATOM 1964 C C . LEU A 1 255 ? 108.222 27.320 75.297 1.00 55.65 275 LEU A C 1
ATOM 1965 O O . LEU A 1 255 ? 107.453 26.401 75.590 1.00 56.37 275 LEU A O 1
ATOM 1970 N N . GLU A 1 256 ? 109.497 27.343 75.677 1.00 61.51 276 GLU A N 1
ATOM 1971 C CA . GLU A 1 256 ? 110.054 26.309 76.559 1.00 66.69 276 GLU A CA 1
ATOM 1972 C C . GLU A 1 256 ? 109.618 26.595 78.020 1.00 65.84 276 GLU A C 1
ATOM 1973 O O . GLU A 1 256 ? 109.340 25.680 78.800 1.00 65.99 276 GLU A O 1
ATOM 1979 N N . ASP A 1 257 ? 109.530 27.876 78.364 1.00 65.35 277 ASP A N 1
ATOM 1980 C CA . ASP A 1 257 ? 109.114 28.297 79.684 1.00 67.18 277 ASP A CA 1
ATOM 1981 C C . ASP A 1 257 ? 109.063 29.813 79.685 1.00 63.06 277 ASP A C 1
ATOM 1982 O O . ASP A 1 257 ? 110.104 30.476 79.678 1.00 63.08 277 ASP A O 1
ATOM 1987 N N . TYR A 1 258 ? 107.845 30.349 79.679 1.00 57.36 278 TYR A N 1
ATOM 1988 C CA . TYR A 1 258 ? 107.612 31.790 79.669 1.00 51.85 278 TYR A CA 1
ATOM 1989 C C . TYR A 1 258 ? 106.563 32.051 80.739 1.00 52.62 278 TYR A C 1
ATOM 1990 O O . TYR A 1 258 ? 105.436 31.573 80.632 1.00 50.12 278 TYR A O 1
ATOM 1999 N N . LEU A 1 259 ? 106.960 32.760 81.797 1.00 57.55 279 LEU A N 1
ATOM 2000 C CA . LEU A 1 259 ? 106.052 33.097 82.907 1.00 61.06 279 LEU A CA 1
ATOM 2001 C C . LEU A 1 259 ? 105.315 31.863 83.447 1.00 63.79 279 LEU A C 1
ATOM 2002 O O . LEU A 1 259 ? 104.087 31.907 83.692 1.00 64.04 279 LEU A O 1
ATOM 2007 N N . GLY A 1 260 ? 106.036 30.751 83.563 1.00 59.43 280 GLY A N 1
ATOM 2008 C CA . GLY A 1 260 ? 105.413 29.552 84.077 1.00 57.15 280 GLY A CA 1
ATOM 2009 C C . GLY A 1 260 ? 104.578 28.714 83.131 1.00 56.95 280 GLY A C 1
ATOM 2010 O O . GLY A 1 260 ? 103.979 27.724 83.582 1.00 60.15 280 GLY A O 1
ATOM 2011 N N . VAL A 1 261 ? 104.413 29.144 81.881 1.00 56.44 281 VAL A N 1
ATOM 2012 C CA . VAL A 1 261 ? 103.690 28.302 80.939 1.00 54.16 281 VAL A CA 1
ATOM 2013 C C . VAL A 1 261 ? 104.814 27.548 80.219 1.00 54.74 281 VAL A C 1
ATOM 2014 O O . VAL A 1 261 ? 105.905 28.083 80.008 1.00 57.20 281 VAL A O 1
ATOM 2018 N N . LYS A 1 262 ? 104.543 26.321 79.816 1.00 54.91 282 LYS A N 1
ATOM 2019 C CA . LYS A 1 262 ? 105.585 25.503 79.240 1.00 58.65 282 LYS A CA 1
ATOM 2020 C C . LYS A 1 262 ? 105.135 24.445 78.222 1.00 57.96 282 LYS A C 1
ATOM 2021 O O . LYS A 1 262 ? 103.972 23.988 78.218 1.00 54.75 282 LYS A O 1
ATOM 2027 N N . ASP A 1 263 ? 106.072 24.115 77.333 1.00 57.10 283 ASP A N 1
ATOM 2028 C CA . ASP A 1 263 ? 105.864 23.138 76.303 1.00 58.97 283 ASP A CA 1
ATOM 2029 C C . ASP A 1 263 ? 104.545 23.330 75.534 1.00 55.74 283 ASP A C 1
ATOM 2030 O O . ASP A 1 263 ? 103.637 22.492 75.589 1.00 57.44 283 ASP A O 1
ATOM 2035 N N . LEU A 1 264 ? 104.432 24.460 74.846 1.00 52.92 285 LEU A N 1
ATOM 2036 C CA . LEU A 1 264 ? 103.269 24.730 74.017 1.00 48.51 285 LEU A CA 1
ATOM 2037 C C . LEU A 1 264 ? 103.563 25.940 73.131 1.00 45.24 285 LEU A C 1
ATOM 2038 O O . LEU A 1 264 ? 104.612 26.584 73.274 1.00 41.47 285 LEU A O 1
ATOM 2043 N N . CYS A 1 265 ? 102.720 26.112 72.113 1.00 45.51 286 CYS A N 1
ATOM 2044 C CA . CYS A 1 265 ? 102.809 27.229 71.180 1.00 43.08 286 CYS A CA 1
ATOM 2045 C C . CYS A 1 265 ? 101.682 28.171 71.575 1.00 39.32 286 CYS A C 1
ATOM 2046 O O . CYS A 1 265 ? 100.529 27.762 71.724 1.00 38.45 286 CYS A O 1
ATOM 2049 N N . ILE A 1 266 ? 102.044 29.426 71.800 1.00 41.25 287 ILE A N 1
ATOM 2050 C CA . ILE A 1 266 ? 101.103 30.457 72.210 1.00 38.72 287 ILE A CA 1
ATOM 2051 C C . ILE A 1 266 ? 101.692 31.831 71.794 1.00 37.52 287 ILE A C 1
ATOM 2052 O O . ILE A 1 266 ? 102.911 31.954 71.513 1.00 38.22 287 ILE A O 1
ATOM 2057 N N . SER A 1 267 ? 100.839 32.857 71.738 1.00 34.51 288 SER A N 1
ATOM 2058 C CA . SER A 1 267 ? 101.277 34.185 71.321 1.00 37.97 288 SER A CA 1
ATOM 2059 C C . SER A 1 267 ? 101.828 35.077 72.388 1.00 39.02 288 SER A C 1
ATOM 2060 O O . SER A 1 267 ? 101.173 35.325 73.399 1.00 45.03 288 SER A O 1
ATOM 2063 N N . VAL A 1 268 ? 102.981 35.656 72.066 1.00 40.87 289 VAL A N 1
ATOM 2064 C CA . VAL A 1 268 ? 103.715 36.605 72.890 1.00 37.76 289 VAL A CA 1
ATOM 2065 C C . VAL A 1 268 ? 104.590 37.470 71.920 1.00 40.68 289 VAL A C 1
ATOM 2066 O O . VAL A 1 268 ? 104.833 37.079 70.755 1.00 43.14 289 VAL A O 1
ATOM 2070 N N . PRO A 1 269 ? 105.017 38.677 72.366 1.00 36.84 290 PRO A N 1
ATOM 20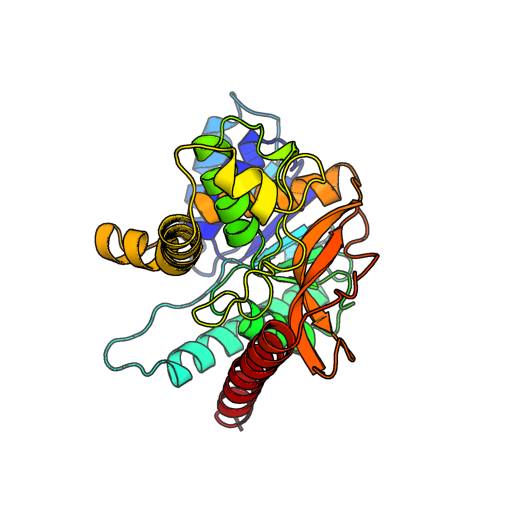71 C CA . PRO A 1 269 ? 105.839 39.589 71.559 1.00 36.51 290 PRO A CA 1
ATOM 2072 C C . PRO A 1 269 ? 107.198 39.040 71.244 1.00 38.79 290 PRO A C 1
ATOM 2073 O O . PRO A 1 269 ? 107.982 38.774 72.138 1.00 38.04 290 PRO A O 1
ATOM 2077 N N . VAL A 1 270 ? 107.468 38.839 69.967 1.00 38.18 291 VAL A N 1
ATOM 2078 C CA . VAL A 1 270 ? 108.758 38.342 69.581 1.00 38.61 291 VAL A CA 1
ATOM 2079 C C . VAL A 1 270 ? 109.169 39.184 68.397 1.00 40.54 291 VAL A C 1
ATOM 2080 O O . VAL A 1 270 ? 108.318 39.805 67.748 1.00 37.74 291 VAL A O 1
ATOM 2084 N N . THR A 1 271 ? 110.468 39.273 68.146 1.00 39.39 292 THR A N 1
ATOM 2085 C CA . THR A 1 271 ? 110.919 39.986 66.971 1.00 37.25 292 THR A CA 1
ATOM 2086 C C . THR A 1 271 ? 111.093 39.057 65.738 1.00 38.11 292 THR A C 1
ATOM 2087 O O . THR A 1 271 ? 111.625 37.955 65.866 1.00 40.38 292 THR A O 1
ATOM 2091 N N . LEU A 1 272 ? 110.600 39.472 64.566 1.00 40.75 293 LEU A N 1
ATOM 2092 C CA . LEU A 1 272 ? 110.734 38.671 63.325 1.00 42.58 293 LEU A CA 1
ATOM 2093 C C . LEU A 1 272 ? 111.681 39.279 62.250 1.00 40.62 293 LEU A C 1
ATOM 2094 O O . LEU A 1 272 ? 111.520 40.440 61.855 1.00 41.74 293 LEU A O 1
ATOM 2099 N N . GLY A 1 273 ? 112.673 38.511 61.798 1.00 40.70 294 GLY A N 1
ATOM 2100 C CA . GLY A 1 273 ? 113.594 39.001 60.771 1.00 40.44 294 GLY A CA 1
ATOM 2101 C C . GLY A 1 273 ? 113.745 37.990 59.640 1.00 39.78 294 GLY A C 1
ATOM 2102 O O . GLY A 1 273 ? 113.036 36.974 59.612 1.00 38.44 294 GLY A O 1
ATOM 2103 N N . LYS A 1 274 ? 114.728 38.181 58.764 1.00 43.25 295 LYS A N 1
ATOM 2104 C CA . LYS A 1 274 ? 114.928 37.248 57.636 1.00 44.94 295 LYS A CA 1
ATOM 2105 C C . LYS A 1 274 ? 115.285 35.815 58.021 1.00 44.85 295 LYS A C 1
ATOM 2106 O O . LYS A 1 274 ? 115.140 34.898 57.226 1.00 46.11 295 LYS A O 1
ATOM 2112 N N . HIS A 1 275 ? 115.735 35.611 59.248 1.00 46.75 296 HIS A N 1
ATOM 2113 C CA . HIS A 1 275 ? 116.074 34.272 59.703 1.00 49.52 296 HIS A CA 1
ATOM 2114 C C . HIS A 1 275 ? 114.998 33.696 60.615 1.00 50.21 296 HIS A C 1
ATOM 2115 O O . HIS A 1 275 ? 115.203 32.649 61.221 1.00 52.63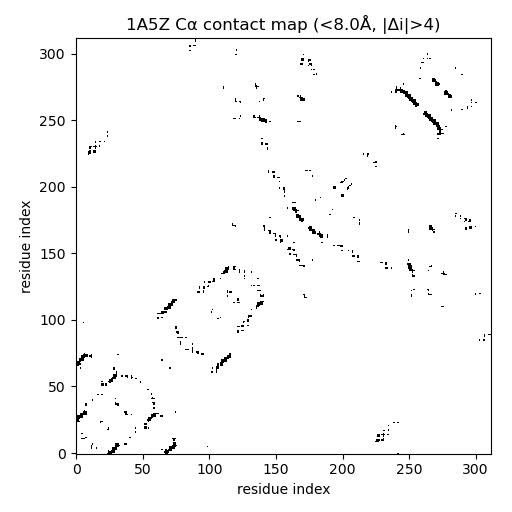 296 HIS A O 1
ATOM 2122 N N . GLY A 1 276 ? 113.843 34.353 60.697 1.00 48.01 297 GLY A N 1
ATOM 2123 C CA . GLY A 1 276 ? 112.796 33.854 61.568 1.00 39.09 297 GLY A CA 1
ATOM 2124 C C . GLY A 1 276 ? 112.799 34.650 62.848 1.00 39.44 297 GLY A C 1
ATOM 2125 O O . GLY A 1 276 ? 113.340 35.761 62.897 1.00 41.24 297 GLY A O 1
ATOM 2126 N N . VAL A 1 277 ? 112.210 34.069 63.884 1.00 40.56 298 VAL A N 1
ATOM 2127 C CA . VAL A 1 277 ? 112.098 34.670 65.209 1.00 39.82 298 VAL A CA 1
ATOM 2128 C C . VAL A 1 277 ? 113.452 34.856 65.844 1.00 42.94 298 VAL A C 1
ATOM 2129 O O . VAL A 1 277 ? 114.339 34.041 65.667 1.00 46.46 298 VAL A O 1
ATOM 2133 N N . GLU A 1 278 ? 113.631 35.967 66.525 1.00 43.13 299 GLU A N 1
ATOM 2134 C CA . GLU A 1 278 ? 114.889 36.232 67.180 1.00 43.89 299 GLU A CA 1
ATOM 2135 C C . GLU A 1 278 ? 114.678 36.412 68.670 1.00 45.02 299 GLU A C 1
ATOM 2136 O O . GLU A 1 278 ? 114.997 35.526 69.436 1.00 51.59 299 GLU A O 1
ATOM 2142 N N . ARG A 1 279 ? 114.144 37.547 69.097 1.00 46.16 301 ARG A N 1
ATOM 2143 C CA . ARG A 1 279 ? 113.942 37.775 70.517 1.00 46.01 301 ARG A CA 1
ATOM 2144 C C . ARG A 1 279 ? 112.519 37.572 70.952 1.00 43.14 301 ARG A C 1
ATOM 2145 O O . ARG A 1 279 ? 111.583 37.946 70.259 1.00 43.23 301 ARG A O 1
ATOM 2153 N N . ILE A 1 280 ? 112.372 36.969 72.117 1.00 45.43 302 ILE A N 1
ATOM 2154 C CA . ILE A 1 280 ? 111.077 36.742 72.728 1.00 43.35 302 ILE A CA 1
ATOM 2155 C C . ILE A 1 280 ? 111.020 37.753 73.882 1.00 46.38 302 ILE A C 1
ATOM 2156 O O . ILE A 1 280 ? 111.927 37.805 74.721 1.00 46.61 302 ILE A O 1
ATOM 2161 N N . LEU A 1 281 ? 110.033 38.637 73.864 1.00 43.29 303 LEU A N 1
ATOM 2162 C CA . LEU A 1 281 ? 109.940 39.646 74.911 1.00 42.98 303 LEU A CA 1
ATOM 2163 C C . LEU A 1 281 ? 109.130 39.108 76.068 1.00 45.16 303 LEU A C 1
ATOM 2164 O O . LEU A 1 281 ? 108.014 38.629 75.892 1.00 47.76 303 LEU A O 1
ATOM 2169 N N . GLU A 1 282 ? 109.730 39.081 77.247 1.00 49.42 304 GLU A N 1
ATOM 2170 C CA . GLU A 1 282 ? 109.035 38.574 78.418 1.00 51.56 304 GLU A CA 1
ATOM 2171 C C . GLU A 1 282 ? 108.320 39.763 79.035 1.00 50.23 304 GLU A C 1
ATOM 2172 O O . GLU A 1 282 ? 108.978 40.725 79.458 1.00 53.08 304 GLU A O 1
ATOM 2178 N N . LEU A 1 283 ? 106.984 39.711 79.078 1.00 49.48 305 LEU A N 1
ATOM 2179 C CA . LEU A 1 283 ? 106.173 40.847 79.558 1.00 49.16 305 LEU A CA 1
ATOM 2180 C C . LEU A 1 283 ? 105.962 40.890 81.039 1.00 51.28 305 LEU A C 1
ATOM 2181 O O . LEU A 1 283 ? 105.945 39.838 81.660 1.00 46.21 305 LEU A O 1
ATOM 2186 N N . ASN A 1 284 ? 105.836 42.100 81.601 1.00 51.68 306 ASN A N 1
ATOM 2187 C CA . ASN A 1 284 ? 105.569 42.228 83.035 1.00 55.00 306 ASN A CA 1
ATOM 2188 C C . ASN A 1 284 ? 104.060 42.266 83.249 1.00 48.36 306 ASN A C 1
ATOM 2189 O O . ASN A 1 284 ? 103.447 43.318 83.275 1.00 51.56 306 ASN A O 1
ATOM 2194 N N . LEU A 1 285 ? 103.468 41.099 83.399 1.00 43.43 307 LEU A N 1
ATOM 2195 C CA . LEU A 1 285 ? 102.042 40.996 83.562 1.00 45.88 307 LEU A CA 1
ATOM 2196 C C . LEU A 1 285 ? 101.580 41.248 84.986 1.00 50.70 307 LEU A C 1
ATOM 2197 O O . LEU A 1 285 ? 102.123 40.691 85.947 1.00 55.88 307 LEU A O 1
ATOM 2202 N N . ASN A 1 286 ? 100.552 42.067 85.125 1.00 47.02 308 ASN A N 1
ATOM 2203 C CA . ASN A 1 286 ? 100.032 42.302 86.430 1.00 48.79 308 ASN A CA 1
ATOM 2204 C C . ASN A 1 286 ? 99.395 40.967 86.886 1.00 56.08 308 ASN A C 1
ATOM 2205 O O . ASN A 1 286 ? 99.432 39.962 86.159 1.00 57.65 308 ASN A O 1
ATOM 2210 N N . GLU A 1 287 ? 98.781 40.977 88.066 1.00 62.36 309 GLU A N 1
ATOM 2211 C CA . GLU A 1 287 ? 98.171 39.791 88.648 1.00 64.59 309 GLU A CA 1
ATOM 2212 C C . GLU A 1 287 ? 97.089 39.182 87.826 1.00 61.68 309 GLU A C 1
ATOM 2213 O O . GLU A 1 287 ? 97.169 38.002 87.481 1.00 60.07 309 GLU A O 1
ATOM 2219 N N . GLU A 1 288 ? 96.053 39.957 87.530 1.00 61.96 310 GLU A N 1
ATOM 2220 C CA . GLU A 1 288 ? 94.948 39.398 86.765 1.00 63.49 310 GLU A CA 1
ATOM 2221 C C . GLU A 1 288 ? 95.362 38.930 85.367 1.00 61.92 310 GLU A C 1
ATOM 2222 O O . GLU A 1 288 ? 94.900 37.882 84.918 1.00 60.40 310 GLU A O 1
ATOM 2228 N N . GLU A 1 289 ? 96.311 39.627 84.738 1.00 59.61 311 GLU A N 1
ATOM 2229 C CA . GLU A 1 289 ? 96.789 39.272 83.395 1.00 56.90 311 GLU A CA 1
ATOM 2230 C C . GLU A 1 289 ? 97.572 37.954 83.397 1.00 54.92 311 GLU A C 1
ATOM 2231 O O . GLU A 1 289 ? 97.437 37.112 82.478 1.00 52.43 311 GLU A O 1
ATOM 2237 N N . LEU A 1 290 ? 98.384 37.783 84.437 1.00 50.76 312 LEU A N 1
ATOM 2238 C CA . LEU A 1 290 ? 99.201 36.584 84.587 1.00 49.22 312 LEU A CA 1
ATOM 2239 C C . LEU A 1 290 ? 98.309 35.364 84.740 1.00 46.55 312 LEU A C 1
ATOM 2240 O O . LEU A 1 290 ? 98.585 34.305 84.210 1.00 46.91 312 LEU A O 1
ATOM 2245 N N . GLU A 1 291 ? 97.205 35.555 85.436 1.00 50.16 313 GLU A N 1
ATOM 2246 C CA . GLU A 1 291 ? 96.244 34.508 85.702 1.00 53.90 313 GLU A CA 1
ATOM 2247 C C . GLU A 1 291 ? 95.480 34.165 84.415 1.00 53.75 313 GLU A C 1
ATOM 2248 O O . GLU A 1 291 ? 95.311 32.992 84.073 1.00 56.00 313 GLU A O 1
ATOM 2254 N N . ALA A 1 292 ? 95.040 35.189 83.690 1.00 51.06 314 ALA A N 1
ATOM 2255 C CA . ALA A 1 292 ? 94.319 34.981 82.442 1.00 46.21 314 ALA A CA 1
ATOM 2256 C C . ALA A 1 292 ? 95.255 34.317 81.448 1.00 40.83 314 ALA A C 1
ATOM 2257 O O . ALA A 1 292 ? 94.893 33.330 80.800 1.00 41.65 314 ALA A O 1
ATOM 2259 N N . PHE A 1 293 ? 96.482 34.803 81.379 1.00 40.73 315 PHE A N 1
ATOM 2260 C CA . PHE A 1 293 ? 97.437 34.217 80.466 1.00 45.64 315 PHE A CA 1
ATOM 2261 C C . PHE A 1 293 ? 97.623 32.717 80.773 1.00 46.14 315 PHE A C 1
ATOM 2262 O O . PHE A 1 293 ? 97.478 31.874 79.887 1.00 46.04 315 PHE A O 1
ATOM 2270 N N . ARG A 1 294 ? 97.842 32.389 82.045 1.00 47.68 316 ARG A N 1
ATOM 2271 C CA . ARG A 1 294 ? 98.052 31.002 82.490 1.00 48.77 316 ARG A CA 1
ATOM 2272 C C . ARG A 1 294 ? 96.849 30.103 82.191 1.00 46.82 316 ARG A C 1
ATOM 2273 O O . ARG A 1 294 ? 97.001 28.976 81.725 1.00 47.38 316 ARG A O 1
ATOM 2281 N N . LYS A 1 295 ? 95.654 30.615 82.430 1.00 46.14 317 LYS A N 1
ATOM 2282 C CA . LYS A 1 295 ? 94.430 29.872 82.143 1.00 50.65 317 LYS A CA 1
ATOM 2283 C C . LYS A 1 295 ? 94.357 29.585 80.639 1.00 48.67 317 LYS A C 1
ATOM 2284 O O . LYS A 1 295 ? 93.853 28.561 80.223 1.00 48.91 317 LYS A O 1
ATOM 2290 N N . SER A 1 296 ? 94.838 30.535 79.846 1.00 50.46 318 SER A N 1
ATOM 2291 C CA . SER A 1 296 ? 94.849 30.439 78.398 1.00 45.25 318 SER A CA 1
ATOM 2292 C C . SER A 1 296 ? 95.736 29.283 78.029 1.00 42.69 318 SER A C 1
ATOM 2293 O O . SER A 1 296 ? 95.320 28.400 77.294 1.00 45.09 318 SER A O 1
ATOM 2296 N N . ALA A 1 297 ? 96.951 29.268 78.558 1.00 41.54 319 ALA A N 1
ATOM 2297 C CA . ALA A 1 297 ? 97.874 28.178 78.276 1.00 43.48 319 ALA A CA 1
ATOM 2298 C C . ALA A 1 297 ? 97.285 26.810 78.661 1.00 46.26 319 ALA A C 1
ATOM 2299 O O . ALA A 1 297 ? 97.513 25.816 77.963 1.00 44.33 319 ALA A O 1
ATOM 2301 N N . SER A 1 298 ? 96.507 26.758 79.743 1.00 50.41 320 SER A N 1
ATOM 2302 C CA . SER A 1 298 ? 95.902 25.503 80.170 1.00 51.56 320 SER A CA 1
ATOM 2303 C C . SER A 1 298 ? 94.777 25.023 79.226 1.00 50.87 320 SER A C 1
ATOM 2304 O O . SER A 1 298 ? 94.574 23.816 79.045 1.00 54.27 320 SER A O 1
ATOM 2307 N N . ILE A 1 299 ? 94.000 25.952 78.670 1.00 50.22 321 ILE A N 1
ATOM 2308 C CA . ILE A 1 299 ? 92.939 25.598 77.712 1.00 46.79 321 ILE A CA 1
ATOM 2309 C C . ILE A 1 299 ? 93.580 24.968 76.478 1.00 44.83 321 ILE A C 1
ATOM 2310 O O . ILE A 1 299 ? 93.093 23.977 75.969 1.00 45.41 321 ILE A O 1
ATOM 2315 N N . LEU A 1 300 ? 94.704 25.528 76.039 1.00 46.37 322 LEU A N 1
ATOM 2316 C CA . LEU A 1 300 ? 95.463 25.010 74.897 1.00 48.21 322 LEU A CA 1
ATOM 2317 C C . LEU A 1 300 ? 96.100 23.637 75.172 1.00 50.48 322 LEU A C 1
ATOM 2318 O O . LEU A 1 300 ? 95.982 22.727 74.336 1.00 53.02 322 LEU A O 1
ATOM 2323 N N . LYS A 1 301 ? 96.804 23.486 76.301 1.00 52.27 323 LYS A N 1
ATOM 2324 C CA . LYS A 1 301 ? 97.442 22.192 76.627 1.00 51.21 323 LYS A CA 1
ATOM 2325 C C . LYS A 1 301 ? 96.398 21.085 76.741 1.00 51.58 323 LYS A C 1
ATOM 2326 O O . LYS A 1 301 ? 96.602 19.969 76.246 1.00 49.39 323 LYS A O 1
ATOM 2332 N N . ASN A 1 302 ? 95.254 21.408 77.339 1.00 53.53 324 ASN A N 1
ATOM 2333 C CA . ASN A 1 302 ? 94.187 20.435 77.488 1.00 55.42 324 ASN A CA 1
ATOM 2334 C C . ASN A 1 302 ? 93.763 19.910 76.144 1.00 55.03 324 ASN A C 1
ATOM 2335 O O . ASN A 1 302 ? 93.720 18.701 75.947 1.00 55.67 324 ASN A O 1
ATOM 2340 N N . ALA A 1 303 ? 93.440 20.831 75.230 1.00 57.99 325 ALA A N 1
ATOM 2341 C CA . ALA A 1 303 ? 93.044 20.510 73.850 1.00 56.74 325 ALA A CA 1
ATOM 2342 C C . ALA A 1 303 ? 94.160 19.677 73.206 1.00 54.63 325 ALA A C 1
ATOM 2343 O O . ALA A 1 303 ? 93.896 18.635 72.612 1.00 53.14 325 ALA A O 1
ATOM 2345 N N . ILE A 1 304 ? 95.405 20.134 73.332 1.00 54.54 326 ILE A N 1
ATOM 2346 C CA . ILE A 1 304 ? 96.545 19.385 72.802 1.00 52.69 326 ILE A CA 1
ATOM 2347 C C . ILE A 1 304 ? 96.531 17.957 73.366 1.00 54.87 326 ILE A C 1
ATOM 2348 O O . ILE A 1 304 ? 96.745 17.003 72.626 1.00 55.53 326 ILE A O 1
ATOM 2353 N N . ASN A 1 305 ? 96.276 17.808 74.666 1.00 54.82 327 ASN A N 1
ATOM 2354 C CA . ASN A 1 305 ? 96.235 16.488 75.302 1.00 55.12 327 ASN A CA 1
ATOM 2355 C C . ASN A 1 305 ? 95.042 15.591 74.928 1.00 58.17 327 ASN A C 1
ATOM 2356 O O . ASN A 1 305 ? 95.193 14.366 74.844 1.00 60.66 327 ASN A O 1
ATOM 2361 N N . GLU A 1 306 ? 93.860 16.173 74.729 1.00 57.38 328 GLU A N 1
ATOM 2362 C CA . GLU A 1 306 ? 92.695 15.379 74.340 1.00 59.28 328 GLU A CA 1
ATOM 2363 C C . GLU A 1 306 ? 92.914 14.763 72.964 1.00 58.17 328 GLU A C 1
ATOM 2364 O O . GLU A 1 306 ? 92.625 13.598 72.770 1.00 57.49 328 GLU A O 1
ATOM 2370 N N . ILE A 1 307 ? 93.424 15.554 72.015 1.00 62.72 329 ILE A N 1
ATOM 2371 C CA . ILE A 1 307 ? 93.714 15.096 70.644 1.00 63.12 329 ILE A CA 1
ATOM 2372 C C . ILE A 1 307 ? 94.888 14.106 70.681 1.00 62.29 329 ILE A C 1
ATOM 2373 O O . ILE A 1 307 ? 94.790 13.029 70.109 1.00 62.97 329 ILE A O 1
ATOM 2378 N N . THR A 1 308 A 95.995 14.455 71.340 1.00 63.12 330 THR A N 1
ATOM 2379 C CA . THR A 1 308 A 97.116 13.522 71.429 1.00 65.84 330 THR A CA 1
ATOM 2380 C C . THR A 1 308 A 96.598 12.208 72.043 1.00 70.95 330 THR A C 1
ATOM 2381 O O . THR A 1 308 A 97.154 11.153 71.801 1.00 71.38 330 THR A O 1
ATOM 2385 N N . ALA A 1 309 B 95.522 12.271 72.823 1.00 77.24 330 ALA A N 1
ATOM 2386 C CA . ALA A 1 309 B 94.959 11.080 73.463 1.00 80.73 330 ALA A CA 1
ATOM 2387 C C . ALA A 1 309 B 93.850 10.350 72.686 1.00 83.87 330 ALA A C 1
ATOM 2388 O O . ALA A 1 309 B 93.444 9.246 73.068 1.00 84.97 330 ALA A O 1
ATOM 2390 N N . GLU A 1 310 ? 93.344 10.960 71.618 1.00 87.79 331 GLU A N 1
ATOM 2391 C CA . GLU A 1 310 ? 92.295 10.341 70.811 1.00 90.63 331 GLU A CA 1
ATOM 2392 C C . GLU A 1 310 ? 92.755 10.077 69.389 1.00 93.92 331 GLU A C 1
ATOM 2393 O O . GLU A 1 310 ? 92.085 10.464 68.420 1.00 96.47 331 GLU A O 1
ATOM 2399 N N . GLU A 1 311 ? 93.953 9.494 69.298 1.00 98.31 332 GLU A N 1
ATOM 2400 C CA . GLU A 1 311 ? 94.622 9.065 68.044 0.00 80.00 332 GLU A CA 1
ATOM 2401 C C . GLU A 1 311 ? 95.656 7.981 68.411 0.00 80.00 332 GLU A C 1
ATOM 2402 O O . GLU A 1 311 ? 96.479 7.560 67.564 0.00 80.00 332 GLU A O 1
ATOM 2408 N N . ASN A 1 312 ? 95.538 7.509 69.667 0.00 80.00 333 ASN A N 1
ATOM 2409 C CA . ASN A 1 312 ? 96.396 6.479 70.305 0.00 80.00 333 ASN A CA 1
ATOM 2410 C C . ASN A 1 312 ? 95.550 5.379 71.023 0.00 80.00 333 ASN A C 1
ATOM 2411 O O . ASN A 1 312 ? 95.811 5.041 72.203 0.00 80.00 333 ASN A O 1
#

Radius of gyration: 19.42 Å; Cα contacts (8 Å, |Δi|>4): 593; chains: 1; bounding box: 39×57×55 Å

GO terms:
  GO:0004459 L-lactate dehydrogenase (NAD+) activity (F, EXP)

Nearest PDB structures (foldseek):
  1a5z-assembly1_A  TM=1.003E+00  e=4.484E-65  Thermotoga maritima
  3pqf-assembly1_A  TM=9.575E-01  e=3.066E-37  Bacillus subtilis
  6j9s-assembly1_B  TM=9.547E-01  e=1.603E-36  Lacticaseibacillus casei DSM 20011 = JCM 1134 = ATCC 393
  6j9t-assembly1_B  TM=9.541E-01  e=2.893E-36  Lacticaseibacillus casei DSM 20011 = JCM 1134 = ATCC 393
  4lmr-assembly1_A  TM=9.478E-01  e=3.069E-36  Bacillus cereus ATCC 14579

Solvent-accessible surface area: 15030 Å² total; per-residue (Å²): 36,17,0,0,0,5,5,0,36,116,34,0,19,15,1,0,109,13,0,8,110,98,17,10,4,112,32,0,0,0,11,32,147,74,147,183,96,1,98,39,22,2,104,102,17,72,149,26,30,102,185,46,107,220,21,81,4,58,36,19,91,51,53,43,0,157,56,7,64,0,0,0,0,16,14,46,46,111,95,106,136,84,23,64,142,55,91,25,10,3,53,7,0,118,37,0,42,74,5,0,116,26,0,35,138,71,4,77,120,2,7,0,0,0,10,20,104,20,2,3,4,0,0,29,2,0,14,114,61,8,71,28,67,55,134,44,2,0,0,12,4,0,12,61,14,12,50,92,1,56,44,8,0,0,126,64,17,72,75,56,72,226,48,3,47,1,25,1,0,0,33,58,24,87,22,17,6,27,8,74,65,33,4,61,0,57,54,76,67,10,148,82,33,8,101,107,16,158,85,3,64,81,153,16,26,118,77,8,21,93,113,4,65,86,28,49,92,61,58,83,114,174,86,54,24,28,14,139,32,28,3,118,12,0,0,48,0,0,40,0,7,72,116,40,72,91,72,56,20,3,0,0,2,43,6,138,104,5,38,44,2,75,66,0,2,0,0,0,0,0,14,0,0,123,134,0,5,53,157,74,57,130,34,143,15,47,147,129,12,43,129,39,0,111,133,0,1,63,70,4,44,84,28,6,84,91,5,54,70,121,67,159